Protein AF-A0A969H5R5-F1 (afdb_monomer_lite)

Structure (mmCIF, N/CA/C/O backbone):
data_AF-A0A969H5R5-F1
#
_entry.id   AF-A0A969H5R5-F1
#
loop_
_atom_site.group_PDB
_atom_site.id
_atom_site.type_symbol
_atom_site.label_atom_id
_atom_site.label_alt_id
_atom_site.label_comp_id
_atom_site.label_asym_id
_atom_site.label_entity_id
_atom_site.label_seq_id
_atom_site.pdbx_PDB_ins_code
_atom_site.Cartn_x
_atom_site.Cartn_y
_atom_site.Cartn_z
_atom_site.occupancy
_atom_site.B_iso_or_equiv
_atom_site.auth_seq_id
_atom_site.auth_comp_id
_atom_site.auth_asym_id
_atom_site.auth_atom_id
_atom_site.pdbx_PDB_model_num
ATOM 1 N N . MET A 1 1 ? 28.951 -0.220 -53.374 1.00 54.94 1 MET A N 1
ATOM 2 C CA . MET A 1 1 ? 29.548 -0.480 -52.043 1.00 54.94 1 MET A CA 1
ATOM 3 C C . MET A 1 1 ? 31.013 -0.894 -52.173 1.00 54.94 1 MET A C 1
ATOM 5 O O . MET A 1 1 ? 31.842 -0.190 -51.633 1.00 54.94 1 MET A O 1
ATOM 9 N N . LEU A 1 2 ? 31.369 -1.936 -52.939 1.00 58.38 2 LEU A N 1
ATOM 10 C CA . LEU A 1 2 ? 32.775 -2.365 -53.109 1.00 58.38 2 LEU A CA 1
ATOM 11 C C . LEU A 1 2 ? 33.681 -1.345 -53.838 1.00 58.38 2 LEU A C 1
ATOM 13 O O . LEU A 1 2 ? 34.843 -1.206 -53.475 1.00 58.38 2 LEU A O 1
ATOM 17 N N . GLU A 1 3 ? 33.143 -0.575 -54.791 1.00 61.22 3 GLU A N 1
ATOM 18 C CA . GLU A 1 3 ? 33.886 0.494 -55.490 1.00 61.22 3 GLU A CA 1
ATOM 19 C C . GLU A 1 3 ? 34.269 1.672 -54.580 1.00 61.22 3 GLU A C 1
ATOM 21 O O . GLU A 1 3 ? 35.307 2.287 -54.784 1.00 61.22 3 GLU A O 1
ATOM 26 N N . GLN A 1 4 ? 33.479 1.957 -53.536 1.00 70.31 4 GLN A N 1
ATOM 27 C CA . GLN A 1 4 ? 33.794 3.011 -52.556 1.00 70.31 4 GLN A CA 1
ATOM 28 C C . GLN A 1 4 ? 34.971 2.643 -51.647 1.00 70.31 4 GLN A C 1
ATOM 30 O O . GLN A 1 4 ? 35.575 3.527 -51.049 1.00 70.31 4 GLN A O 1
ATOM 35 N N . PHE A 1 5 ? 35.283 1.351 -51.533 1.00 68.69 5 PHE A N 1
ATOM 36 C CA . PHE A 1 5 ? 36.383 0.844 -50.720 1.00 68.69 5 PHE A CA 1
ATOM 37 C C . PHE A 1 5 ? 37.604 0.457 -51.562 1.00 68.69 5 PHE A C 1
ATOM 39 O O . PHE A 1 5 ? 38.516 -0.142 -51.010 1.00 68.69 5 PHE A O 1
ATOM 46 N N . GLU A 1 6 ? 37.627 0.761 -52.868 1.00 80.31 6 GLU A N 1
ATOM 47 C CA . GLU A 1 6 ? 38.714 0.397 -53.798 1.00 80.31 6 GLU A CA 1
ATOM 48 C C . GLU A 1 6 ? 39.106 -1.097 -53.744 1.00 80.31 6 GLU A C 1
ATOM 50 O O . GLU A 1 6 ? 40.274 -1.460 -53.893 1.00 80.31 6 GLU A O 1
ATOM 55 N N . VAL A 1 7 ? 38.127 -1.982 -53.520 1.00 79.88 7 VAL A N 1
ATOM 56 C CA . VAL A 1 7 ? 38.368 -3.423 -53.357 1.00 79.88 7 VAL A CA 1
ATOM 57 C C . VAL A 1 7 ? 38.853 -4.040 -54.666 1.00 79.88 7 VAL A C 1
ATOM 59 O O . VAL A 1 7 ? 38.119 -4.065 -55.653 1.00 79.88 7 VAL A O 1
ATOM 62 N N . ARG A 1 8 ? 40.072 -4.592 -54.664 1.00 81.50 8 ARG A N 1
ATOM 63 C CA . ARG A 1 8 ? 40.687 -5.254 -55.832 1.00 81.50 8 ARG A CA 1
ATOM 64 C C . ARG A 1 8 ? 40.632 -6.778 -55.771 1.00 81.50 8 ARG A C 1
ATOM 66 O O . ARG A 1 8 ? 40.656 -7.430 -56.810 1.00 81.50 8 ARG A O 1
ATOM 73 N N . ALA A 1 9 ? 40.530 -7.352 -54.576 1.00 86.31 9 ALA A N 1
ATOM 74 C CA . ALA A 1 9 ? 40.253 -8.770 -54.360 1.00 86.31 9 ALA A CA 1
ATOM 75 C C . ALA A 1 9 ? 39.519 -8.964 -53.030 1.00 86.31 9 ALA A C 1
ATOM 77 O O . ALA A 1 9 ? 39.825 -8.271 -52.061 1.00 86.31 9 ALA A O 1
ATOM 78 N N . TYR A 1 10 ? 38.593 -9.924 -52.950 1.00 89.38 10 TYR A N 1
ATOM 79 C CA . TYR A 1 10 ? 37.872 -10.224 -51.710 1.00 89.38 10 TYR A CA 1
ATOM 80 C C . TYR A 1 10 ? 37.534 -11.710 -51.559 1.00 89.38 10 TYR A C 1
ATOM 82 O O . TYR A 1 10 ? 37.375 -12.426 -52.546 1.00 89.38 10 TYR A O 1
ATOM 90 N N . ALA A 1 11 ? 37.405 -12.147 -50.310 1.00 90.50 11 ALA A N 1
ATOM 91 C CA . ALA A 1 11 ? 36.872 -13.442 -49.913 1.00 90.50 11 ALA A CA 1
ATOM 92 C C . ALA A 1 11 ? 35.831 -13.223 -48.814 1.00 90.50 11 ALA A C 1
ATOM 94 O O . ALA A 1 11 ? 36.014 -12.378 -47.937 1.00 90.50 11 ALA A O 1
ATOM 95 N N . ILE A 1 12 ? 34.720 -13.953 -48.878 1.00 91.44 12 ILE A N 1
ATOM 96 C CA . ILE A 1 12 ? 33.604 -13.807 -47.942 1.00 91.44 12 ILE A CA 1
ATOM 97 C C . ILE A 1 12 ? 33.169 -15.190 -47.478 1.00 91.44 12 ILE A C 1
ATOM 99 O O . ILE A 1 12 ? 33.074 -16.115 -48.283 1.00 91.44 12 ILE A O 1
ATOM 103 N N . ALA A 1 13 ? 32.854 -15.309 -46.195 1.00 94.31 13 ALA A N 1
ATOM 104 C CA . ALA A 1 13 ? 32.183 -16.466 -45.632 1.00 94.31 13 ALA A CA 1
ATOM 105 C C . ALA A 1 13 ? 30.930 -16.039 -44.848 1.00 94.31 13 ALA A C 1
ATOM 107 O O . ALA A 1 13 ? 30.874 -14.928 -44.315 1.00 94.31 13 ALA A O 1
ATOM 108 N N . PRO A 1 14 ? 29.898 -16.892 -44.772 1.00 96.31 14 PRO A N 1
ATOM 109 C CA . PRO A 1 14 ? 28.709 -16.599 -43.988 1.00 96.31 14 PRO A CA 1
ATOM 110 C C . PRO A 1 14 ? 28.934 -16.824 -42.487 1.00 96.31 14 PRO A C 1
ATOM 112 O O . PRO A 1 14 ? 29.638 -17.746 -42.080 1.00 96.31 14 PRO A O 1
ATOM 115 N N . ILE A 1 15 ? 28.271 -16.010 -41.667 1.00 97.56 15 ILE A N 1
ATOM 116 C CA . ILE A 1 15 ? 28.120 -16.211 -40.223 1.00 97.56 15 ILE A CA 1
ATOM 117 C C . ILE A 1 15 ? 26.676 -16.646 -39.976 1.00 97.56 15 ILE A C 1
ATOM 119 O O . ILE A 1 15 ? 25.739 -15.868 -40.181 1.00 97.56 15 ILE A O 1
ATOM 123 N N . PHE A 1 16 ? 26.487 -17.884 -39.528 1.00 94.31 16 PHE A N 1
ATOM 124 C CA . PHE A 1 16 ? 25.173 -18.418 -39.171 1.00 94.31 16 PHE A CA 1
ATOM 125 C C . PHE A 1 16 ? 24.998 -18.475 -37.655 1.00 94.31 16 PHE A C 1
ATOM 127 O O . PHE A 1 16 ? 25.837 -19.030 -36.957 1.00 94.31 16 PHE A O 1
ATOM 134 N N . GLN A 1 17 ? 23.873 -17.968 -37.159 1.00 92.88 17 GLN A N 1
ATOM 135 C CA . GLN A 1 17 ? 23.422 -18.162 -35.784 1.00 92.88 17 GLN A CA 1
ATOM 136 C C . GLN A 1 17 ? 22.305 -19.217 -35.802 1.00 92.88 17 GLN A C 1
ATOM 138 O O . GLN A 1 17 ? 21.175 -18.955 -36.230 1.00 92.88 17 GLN A O 1
ATOM 143 N N . GLY A 1 18 ? 22.629 -20.456 -35.432 1.00 89.44 18 GLY A N 1
ATOM 144 C CA . GLY A 1 18 ? 21.746 -21.601 -35.663 1.00 89.44 18 GLY A CA 1
ATOM 145 C C . GLY A 1 18 ? 21.418 -21.778 -37.154 1.00 89.44 18 GLY A C 1
ATOM 146 O O . GLY A 1 18 ? 22.308 -21.975 -37.975 1.00 89.44 18 GLY A O 1
ATOM 147 N N . LYS A 1 19 ? 20.130 -21.704 -37.519 1.00 91.44 19 LYS A N 1
ATOM 148 C CA . LYS A 1 19 ? 19.664 -21.791 -38.922 1.00 91.44 19 LYS A CA 1
ATOM 149 C C . LYS A 1 19 ? 19.559 -20.430 -39.625 1.00 91.44 19 LYS A C 1
ATOM 151 O O . LYS A 1 19 ? 19.226 -20.384 -40.807 1.00 91.44 19 LYS A O 1
ATOM 156 N N . LYS A 1 20 ? 19.789 -19.325 -38.911 1.00 94.06 20 LYS A N 1
ATOM 157 C CA . LYS A 1 20 ? 19.626 -17.961 -39.424 1.00 94.06 20 LYS A CA 1
ATOM 158 C C . LYS A 1 20 ? 20.968 -17.435 -39.928 1.00 94.06 20 LYS A C 1
ATOM 160 O O . LYS A 1 20 ? 21.947 -17.451 -39.188 1.00 94.06 20 LYS A O 1
ATOM 165 N N . LEU A 1 21 ? 21.014 -16.936 -41.165 1.00 95.31 21 LEU A N 1
ATOM 166 C CA . LEU A 1 21 ? 22.158 -16.151 -41.636 1.00 95.31 21 LEU A CA 1
ATOM 167 C C . LEU A 1 21 ? 22.171 -14.831 -40.858 1.00 95.31 21 LEU A C 1
ATOM 169 O O . LEU A 1 21 ? 21.272 -14.008 -41.024 1.00 95.31 21 LEU A O 1
ATOM 173 N N . TRP A 1 22 ? 23.148 -14.668 -39.970 1.00 95.69 22 TRP A N 1
ATOM 174 C CA . TRP A 1 22 ? 23.287 -13.476 -39.136 1.00 95.69 22 TRP A CA 1
ATOM 175 C C . TRP A 1 22 ? 2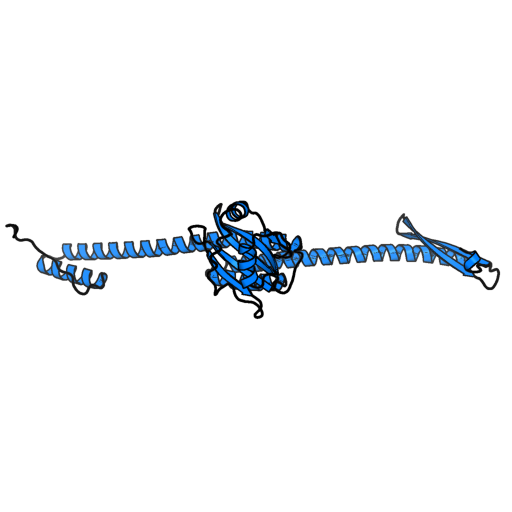4.021 -12.366 -39.889 1.00 95.69 22 TRP A C 1
ATOM 177 O O . TRP A 1 22 ? 23.628 -11.205 -39.828 1.00 95.69 22 TRP A O 1
ATOM 187 N N . GLY A 1 23 ? 25.051 -12.734 -40.651 1.00 95.00 23 GLY A N 1
ATOM 188 C CA . GLY A 1 23 ? 25.848 -11.787 -41.418 1.00 95.00 23 GLY A CA 1
ATOM 189 C C . GLY A 1 23 ? 26.906 -12.472 -42.271 1.00 95.00 23 GLY A C 1
ATOM 190 O O . GLY A 1 23 ? 26.881 -13.686 -42.469 1.00 95.00 23 GLY A O 1
ATOM 191 N N . LEU A 1 24 ? 27.844 -11.679 -42.777 1.00 95.31 24 LEU A N 1
ATOM 192 C CA . LEU A 1 24 ? 28.960 -12.133 -43.600 1.00 95.31 24 LEU A CA 1
ATOM 193 C C . LEU A 1 24 ? 30.269 -11.631 -42.984 1.00 95.31 24 LEU A C 1
ATOM 195 O O . LEU A 1 24 ? 30.344 -10.476 -42.568 1.00 95.31 24 LEU A O 1
ATOM 199 N N . ILE A 1 25 ? 31.299 -12.476 -42.958 1.00 93.19 25 ILE A N 1
ATOM 200 C CA . ILE A 1 25 ? 32.677 -12.061 -42.691 1.00 93.19 25 ILE A CA 1
ATOM 201 C C . ILE A 1 25 ? 33.400 -11.924 -44.026 1.00 93.19 25 ILE A C 1
ATOM 203 O O . ILE A 1 25 ? 33.422 -12.861 -44.821 1.00 93.19 25 ILE A O 1
ATOM 207 N N . GLY A 1 26 ? 33.954 -10.745 -44.294 1.00 90.88 26 GLY A N 1
ATOM 208 C CA . GLY A 1 26 ? 34.659 -10.447 -45.536 1.00 90.88 26 GLY A CA 1
ATOM 209 C C . GLY A 1 26 ? 36.082 -9.983 -45.268 1.00 90.88 26 GLY A C 1
ATOM 210 O O . GLY A 1 26 ? 36.300 -9.138 -44.404 1.00 90.88 26 GLY A O 1
ATOM 211 N N . ALA A 1 27 ? 37.034 -10.505 -46.032 1.00 91.12 27 ALA A N 1
ATOM 212 C CA . ALA A 1 27 ? 38.386 -9.975 -46.126 1.00 91.12 27 ALA A CA 1
ATOM 213 C C . ALA A 1 27 ? 38.593 -9.407 -47.529 1.00 91.12 27 ALA A C 1
ATOM 215 O O . ALA A 1 27 ? 38.196 -10.029 -48.516 1.00 91.12 27 ALA A O 1
ATOM 216 N N . TYR A 1 28 ? 39.208 -8.232 -47.627 1.00 90.00 28 TYR A N 1
ATOM 217 C CA . TYR A 1 28 ? 39.470 -7.579 -48.903 1.00 90.00 28 TYR A CA 1
ATOM 218 C C . TYR A 1 28 ? 40.862 -6.949 -48.943 1.00 90.00 28 TYR A C 1
ATOM 220 O O . TYR A 1 28 ? 41.410 -6.556 -47.916 1.00 90.00 28 TYR A O 1
ATOM 228 N N . GLN A 1 29 ? 41.427 -6.882 -50.147 1.00 86.88 29 GLN A N 1
ATOM 229 C CA . GLN A 1 29 ? 42.713 -6.264 -50.449 1.00 86.88 29 GLN A CA 1
ATOM 230 C C . GLN A 1 29 ? 42.500 -5.142 -51.466 1.00 86.88 29 GLN A C 1
ATOM 232 O O . GLN A 1 29 ? 41.875 -5.355 -52.509 1.00 86.88 29 GLN A O 1
ATOM 237 N N . ASN A 1 30 ? 43.055 -3.966 -51.170 1.00 86.88 30 ASN A N 1
ATOM 238 C CA . ASN A 1 30 ? 42.885 -2.764 -51.994 1.00 86.88 30 ASN A CA 1
ATOM 239 C C . ASN A 1 30 ? 44.157 -2.381 -52.760 1.00 86.88 30 ASN A C 1
ATOM 241 O O . ASN A 1 30 ? 44.083 -1.748 -53.809 1.00 86.88 30 ASN A O 1
ATOM 245 N N . SER A 1 31 ? 45.332 -2.770 -52.256 1.00 83.44 31 SER A N 1
ATOM 246 C CA . SER A 1 31 ? 46.617 -2.382 -52.847 1.00 83.44 31 SER A CA 1
ATOM 247 C C . SER A 1 31 ? 46.924 -3.117 -54.154 1.00 83.44 31 SER A C 1
ATOM 249 O O . SER A 1 31 ? 47.459 -2.519 -55.085 1.00 83.44 31 SER A O 1
ATOM 251 N N . GLU A 1 32 ? 46.549 -4.392 -54.263 1.00 83.94 32 GLU A N 1
ATOM 252 C CA . GLU A 1 32 ? 46.817 -5.232 -55.433 1.00 83.94 32 GLU A CA 1
ATOM 253 C C . GLU A 1 32 ? 45.787 -6.356 -55.590 1.00 83.94 32 GLU A C 1
ATOM 255 O O . GLU A 1 32 ? 45.008 -6.647 -54.678 1.00 83.94 32 GLU A O 1
ATOM 260 N N . VAL A 1 33 ? 45.788 -6.993 -56.765 1.00 81.88 33 VAL A N 1
ATOM 261 C CA . VAL A 1 33 ? 44.972 -8.184 -57.019 1.00 81.88 33 VAL A CA 1
ATOM 262 C C . VAL A 1 33 ? 45.607 -9.364 -56.288 1.00 81.88 33 VAL A C 1
ATOM 264 O O . VAL A 1 33 ? 46.678 -9.835 -56.662 1.00 81.88 33 VAL A O 1
ATOM 267 N N . ARG A 1 34 ? 44.935 -9.845 -55.240 1.00 86.75 34 ARG A N 1
ATOM 268 C CA . ARG A 1 34 ? 45.335 -11.029 -54.473 1.00 86.75 34 ARG A CA 1
ATOM 269 C C . ARG A 1 34 ? 44.532 -12.251 -54.912 1.00 86.75 34 ARG A C 1
ATOM 271 O O . ARG A 1 34 ? 43.306 -12.201 -54.962 1.00 86.75 34 ARG A O 1
ATOM 278 N N . HIS A 1 35 ? 45.211 -13.375 -55.129 1.00 86.31 35 HIS A N 1
ATOM 279 C CA . HIS A 1 35 ? 44.559 -14.682 -55.195 1.00 86.31 35 HIS A CA 1
ATOM 280 C C . HIS A 1 35 ? 44.415 -15.260 -53.784 1.00 86.31 35 HIS A C 1
ATOM 282 O O . HIS A 1 35 ? 45.399 -15.426 -53.062 1.00 86.31 35 HIS A O 1
ATOM 288 N N . TRP A 1 36 ? 43.177 -15.536 -53.381 1.00 88.50 36 TRP A N 1
ATOM 289 C CA . TRP A 1 36 ? 42.872 -16.200 -52.117 1.00 88.50 36 TRP A CA 1
ATOM 290 C C . TRP A 1 36 ? 43.055 -17.703 -52.281 1.00 88.50 36 TRP A C 1
ATOM 292 O O . TRP A 1 36 ? 42.461 -18.306 -53.174 1.00 88.50 36 TRP A O 1
ATOM 302 N N . HIS A 1 37 ? 43.882 -18.304 -51.430 1.00 91.75 37 HIS A N 1
ATOM 303 C CA . HIS A 1 37 ? 44.094 -19.748 -51.454 1.00 91.75 37 HIS A CA 1
ATOM 304 C C . HIS A 1 37 ? 42.975 -20.455 -50.683 1.00 91.75 37 HIS A C 1
ATOM 306 O O . HIS A 1 37 ? 42.322 -19.854 -49.828 1.00 91.75 37 HIS A O 1
ATOM 312 N N . GLU A 1 38 ? 42.777 -21.753 -50.924 1.00 90.31 38 GLU A N 1
ATOM 313 C CA . GLU A 1 38 ? 41.758 -22.536 -50.205 1.00 90.31 38 GLU A CA 1
ATOM 314 C C . GLU A 1 38 ? 41.925 -22.466 -48.682 1.00 90.31 38 GLU A C 1
ATOM 316 O O . GLU A 1 38 ? 40.936 -22.405 -47.959 1.00 90.31 38 GLU A O 1
ATOM 321 N N . LEU A 1 39 ? 43.165 -22.405 -48.181 1.00 90.62 39 LEU A N 1
ATOM 322 C CA . LEU A 1 39 ? 43.446 -22.228 -46.753 1.00 90.62 39 LEU A CA 1
ATOM 323 C C . LEU A 1 39 ? 42.905 -20.895 -46.208 1.00 90.62 39 LEU A C 1
ATOM 325 O O . LEU A 1 39 ? 42.358 -20.879 -45.108 1.00 90.62 39 LEU A O 1
ATOM 329 N N . ASP A 1 40 ? 43.001 -19.806 -46.980 1.00 91.31 40 ASP A N 1
ATOM 330 C CA . ASP A 1 40 ? 42.479 -18.491 -46.585 1.00 91.31 40 ASP A CA 1
ATOM 331 C C . ASP A 1 40 ? 40.941 -18.521 -46.498 1.00 91.31 40 ASP A C 1
ATOM 333 O O . ASP A 1 40 ? 40.344 -18.029 -45.538 1.00 91.31 40 ASP A O 1
ATOM 337 N N . VAL A 1 41 ? 40.288 -19.140 -47.488 1.00 90.19 41 VAL A N 1
ATOM 338 C CA . VAL A 1 41 ? 38.821 -19.268 -47.542 1.00 90.19 41 VAL A CA 1
ATOM 339 C C . VAL A 1 41 ? 38.310 -20.199 -46.440 1.00 90.19 41 VAL A C 1
ATOM 341 O O . VAL A 1 41 ? 37.319 -19.887 -45.777 1.00 90.19 41 VAL A O 1
ATOM 344 N N . ASN A 1 42 ? 39.009 -21.308 -46.186 1.00 92.94 42 ASN A N 1
ATOM 345 C CA . ASN A 1 42 ? 38.687 -22.236 -45.104 1.00 92.94 42 ASN A CA 1
ATOM 346 C C . ASN A 1 42 ? 38.843 -21.581 -43.730 1.00 92.94 42 ASN A C 1
ATOM 348 O O . ASN A 1 42 ? 37.992 -21.791 -42.868 1.00 92.94 42 ASN A O 1
ATOM 352 N N . LEU A 1 43 ? 39.869 -20.747 -43.531 1.00 93.69 43 LEU A N 1
ATOM 353 C CA . LEU A 1 43 ? 40.032 -19.976 -42.300 1.00 93.69 43 LEU A CA 1
ATOM 354 C C . LEU A 1 43 ? 38.855 -19.015 -42.085 1.00 93.69 43 LEU A C 1
ATOM 356 O O . LEU A 1 43 ? 38.289 -18.990 -40.994 1.00 93.69 43 LEU A O 1
ATOM 360 N N . LEU A 1 44 ? 38.443 -18.269 -43.118 1.00 94.56 44 LEU A N 1
ATOM 361 C CA . LEU A 1 44 ? 37.272 -17.383 -43.040 1.00 94.56 44 LEU A CA 1
ATOM 362 C C . LEU A 1 44 ? 35.980 -18.158 -42.764 1.00 94.56 44 LEU A C 1
ATOM 364 O O . LEU A 1 44 ? 35.160 -17.714 -41.962 1.00 94.56 44 LEU A O 1
ATOM 368 N N . SER A 1 45 ? 35.805 -19.327 -43.384 1.00 93.69 45 SER A N 1
ATOM 369 C CA . SER A 1 45 ? 34.653 -20.198 -43.140 1.00 93.69 45 SER A CA 1
ATOM 370 C C . SER A 1 45 ? 34.622 -20.714 -41.700 1.00 93.69 45 SER A C 1
ATOM 372 O O . SER A 1 45 ? 33.594 -20.599 -41.031 1.00 93.69 45 SER A O 1
ATOM 374 N N . GLN A 1 46 ? 35.753 -21.198 -41.178 1.00 95.88 46 GLN A N 1
ATOM 375 C CA . GLN A 1 46 ? 35.866 -21.641 -39.787 1.00 95.88 46 GLN A CA 1
ATOM 376 C C . GLN A 1 46 ? 35.638 -20.489 -38.805 1.00 95.88 46 GLN A C 1
ATOM 378 O O . GLN A 1 46 ? 34.902 -20.659 -37.834 1.00 95.88 46 GLN A O 1
ATOM 383 N N . ALA A 1 47 ? 36.198 -19.308 -39.076 1.00 95.62 47 ALA A N 1
ATOM 384 C CA . ALA A 1 47 ? 35.947 -18.110 -38.282 1.00 95.62 47 ALA A CA 1
ATOM 385 C C . ALA A 1 47 ? 34.456 -17.738 -38.288 1.00 95.62 47 ALA A C 1
ATOM 387 O O . ALA A 1 47 ? 33.896 -17.451 -37.233 1.00 95.62 47 ALA A O 1
ATOM 388 N N . GLY A 1 48 ? 33.790 -17.819 -39.445 1.00 95.56 48 GLY A N 1
ATOM 389 C CA . GLY A 1 48 ? 32.350 -17.592 -39.570 1.00 95.56 48 GLY A CA 1
ATOM 390 C C . GLY A 1 48 ? 31.512 -18.562 -38.731 1.00 95.56 48 GLY A C 1
ATOM 391 O O . GLY A 1 48 ? 30.578 -18.135 -38.050 1.00 95.56 48 GLY A O 1
ATOM 392 N N . VAL A 1 49 ? 31.882 -19.849 -38.705 1.00 95.19 49 VAL A N 1
ATOM 393 C CA . VAL A 1 49 ? 31.240 -20.867 -37.853 1.00 95.19 49 VAL A CA 1
ATOM 394 C C . VAL A 1 49 ? 31.460 -20.572 -36.366 1.00 95.19 49 VAL A C 1
ATOM 396 O O . VAL A 1 49 ? 30.498 -20.573 -35.601 1.00 95.19 49 VAL A O 1
ATOM 399 N N . GLN A 1 50 ? 32.698 -20.292 -35.945 1.00 95.06 50 GLN A N 1
ATOM 400 C CA . GLN A 1 50 ? 33.012 -20.018 -34.536 1.00 95.06 50 GLN A CA 1
ATOM 401 C C . GLN A 1 50 ? 32.330 -18.738 -34.030 1.00 95.06 50 GLN A C 1
ATOM 403 O O . GLN A 1 50 ? 31.777 -18.734 -32.932 1.00 95.06 50 GLN A O 1
ATOM 408 N N . LEU A 1 51 ? 32.294 -17.677 -34.844 1.00 95.44 51 LEU A N 1
ATOM 409 C CA . LEU A 1 51 ? 31.551 -16.452 -34.533 1.00 95.44 51 LEU A CA 1
ATOM 410 C C . LEU A 1 51 ? 30.050 -16.719 -34.412 1.00 95.44 51 LEU A C 1
ATOM 412 O O . LEU A 1 51 ? 29.412 -16.218 -33.491 1.00 95.44 51 LEU A O 1
ATOM 416 N N . GLY A 1 52 ? 29.494 -17.540 -35.302 1.00 95.25 52 GLY A N 1
ATOM 417 C CA . GLY A 1 52 ? 28.096 -17.954 -35.248 1.00 95.25 52 GLY A CA 1
ATOM 418 C C . GLY A 1 52 ? 27.719 -18.651 -33.937 1.00 95.25 52 GLY A C 1
ATOM 419 O O . GLY A 1 52 ? 26.711 -18.313 -33.312 1.00 95.25 52 GLY A O 1
ATOM 420 N N . LEU A 1 53 ? 28.569 -19.579 -33.485 1.00 95.12 53 LEU A N 1
ATOM 421 C CA . LEU A 1 53 ? 28.411 -20.271 -32.203 1.00 95.12 53 LEU A CA 1
ATOM 422 C C . LEU A 1 53 ? 28.536 -19.310 -31.012 1.00 95.12 53 LEU A C 1
ATOM 424 O O . LEU A 1 53 ? 27.706 -19.355 -30.103 1.00 95.12 53 LEU A O 1
ATOM 428 N N . ALA A 1 54 ? 29.529 -18.416 -31.030 1.00 95.62 54 ALA A N 1
ATOM 429 C CA . ALA A 1 54 ? 29.735 -17.428 -29.972 1.00 95.62 54 ALA A CA 1
ATOM 430 C C . ALA A 1 54 ? 28.549 -16.456 -29.848 1.00 95.62 54 ALA A C 1
ATOM 432 O O . ALA A 1 54 ? 28.073 -16.210 -28.743 1.00 95.62 54 ALA A O 1
ATOM 433 N N . LEU A 1 55 ? 28.013 -15.966 -30.972 1.00 94.62 55 LEU A N 1
ATOM 434 C CA . LEU A 1 55 ? 26.828 -15.100 -30.999 1.00 94.62 55 LEU A CA 1
ATOM 435 C C . LEU A 1 55 ? 25.602 -15.794 -30.398 1.00 94.62 55 LEU A C 1
ATOM 437 O O . LEU A 1 55 ? 24.876 -15.195 -29.608 1.00 94.62 55 LEU A O 1
ATOM 441 N N . GLN A 1 56 ? 25.380 -17.066 -30.739 1.00 93.31 56 GLN A N 1
ATOM 442 C CA . GLN A 1 56 ? 24.298 -17.856 -30.151 1.00 93.31 56 GLN A CA 1
ATOM 443 C C . GLN A 1 56 ? 24.476 -18.023 -28.635 1.00 93.31 56 GLN A C 1
ATOM 445 O O . GLN A 1 56 ? 23.507 -17.914 -27.884 1.00 93.31 56 GLN A O 1
ATOM 450 N N . GLN A 1 57 ? 25.704 -18.269 -28.175 1.00 94.06 57 GLN A N 1
ATOM 451 C CA . GLN A 1 57 ? 26.004 -18.391 -26.751 1.00 94.06 57 GLN A CA 1
ATOM 452 C C . GLN A 1 57 ? 25.783 -17.073 -26.000 1.00 94.06 57 GLN A C 1
ATOM 454 O O . GLN A 1 57 ? 25.211 -17.088 -24.911 1.00 94.06 57 GLN A O 1
ATOM 459 N N . TRP A 1 58 ? 26.222 -15.943 -26.553 1.00 93.31 58 TRP A N 1
ATOM 460 C CA . TRP A 1 58 ? 26.051 -14.636 -25.919 1.00 93.31 58 TRP A CA 1
ATOM 461 C C . TRP A 1 58 ? 24.585 -14.229 -25.809 1.00 93.31 58 TRP A C 1
ATOM 463 O O . TRP A 1 58 ? 24.178 -13.822 -24.726 1.00 93.31 58 TRP A O 1
ATOM 473 N N . GLU A 1 59 ? 23.783 -14.412 -26.862 1.00 92.00 59 GLU A N 1
ATOM 474 C CA . GLU A 1 59 ? 22.340 -14.131 -26.806 1.00 92.00 59 GLU A CA 1
ATOM 475 C C . GLU A 1 59 ? 21.648 -14.994 -25.740 1.00 92.00 59 GLU A C 1
ATOM 477 O O . GLU A 1 59 ? 20.855 -14.496 -24.942 1.00 92.00 59 GLU A O 1
ATOM 482 N N . TYR A 1 60 ? 22.006 -16.280 -25.660 1.00 92.75 60 TYR A N 1
ATOM 483 C CA . TYR A 1 60 ? 21.473 -17.168 -24.629 1.00 92.75 60 TYR A CA 1
ATOM 484 C C . TYR A 1 60 ? 21.859 -16.718 -23.211 1.00 92.75 60 TYR A C 1
ATOM 486 O O . TYR A 1 60 ? 21.020 -16.719 -22.310 1.00 92.75 60 TYR A O 1
ATOM 494 N N . LEU A 1 61 ? 23.115 -16.311 -23.000 1.00 93.56 61 LEU A N 1
ATOM 495 C CA . LEU A 1 61 ? 23.584 -15.811 -21.706 1.00 93.56 61 LEU A CA 1
ATOM 496 C C . LEU A 1 61 ? 22.914 -14.491 -21.317 1.00 93.56 61 LEU A C 1
ATOM 498 O O . LEU A 1 61 ? 22.536 -14.330 -20.158 1.00 93.56 61 LEU A O 1
ATOM 502 N N . GLU A 1 62 ? 22.739 -13.569 -22.262 1.00 91.88 62 GLU A N 1
ATOM 503 C CA . GLU A 1 62 ? 22.033 -12.308 -22.034 1.00 91.88 62 GLU A CA 1
ATOM 504 C C . GLU A 1 62 ? 20.576 -12.565 -21.635 1.00 91.88 62 GLU A C 1
ATOM 506 O O . GLU A 1 62 ? 20.099 -12.034 -20.630 1.00 91.88 62 GLU A O 1
ATOM 511 N N . GLN A 1 63 ? 19.885 -13.454 -22.354 1.00 92.88 63 GLN A N 1
ATOM 512 C CA . GLN A 1 63 ? 18.518 -13.839 -22.021 1.00 92.88 63 GLN A CA 1
ATOM 513 C C . GLN A 1 63 ? 18.433 -14.479 -20.628 1.00 92.88 63 GLN A C 1
ATOM 515 O O . GLN A 1 63 ? 17.539 -14.147 -19.844 1.00 92.88 63 GLN A O 1
ATOM 520 N N . LEU A 1 64 ? 19.380 -15.361 -20.291 1.00 93.06 64 LEU A N 1
ATOM 521 C CA . LEU A 1 64 ? 19.452 -15.994 -18.976 1.00 93.06 64 LEU A CA 1
ATOM 522 C C . LEU A 1 64 ? 19.644 -14.954 -17.865 1.00 93.06 64 LEU A C 1
ATOM 524 O O . LEU A 1 64 ? 18.950 -15.021 -16.850 1.00 93.06 64 LEU A O 1
ATOM 528 N N . GLN A 1 65 ? 20.547 -13.985 -18.059 1.00 91.19 65 GLN A N 1
ATOM 529 C CA . GLN A 1 65 ? 20.799 -12.885 -17.120 1.00 91.19 65 GLN A CA 1
ATOM 530 C C . GLN A 1 65 ? 19.564 -12.000 -16.928 1.00 91.19 65 GLN A C 1
ATOM 532 O O . GLN A 1 65 ? 19.222 -11.655 -15.796 1.00 91.19 65 GLN A O 1
ATOM 537 N N . GLN A 1 66 ? 18.856 -11.666 -18.009 1.00 89.06 66 GLN A N 1
ATOM 538 C CA . GLN A 1 66 ? 17.615 -10.896 -17.926 1.00 89.06 66 GLN A CA 1
ATOM 539 C C . GLN A 1 66 ? 16.540 -11.651 -17.133 1.00 89.06 66 GLN A C 1
ATOM 541 O O . GLN A 1 66 ? 15.925 -11.079 -16.230 1.00 89.06 66 GLN A O 1
ATOM 546 N N . GLN A 1 67 ? 16.351 -12.946 -17.408 1.00 91.00 67 GLN A N 1
ATOM 547 C CA . GLN A 1 67 ? 15.389 -13.784 -16.688 1.00 91.00 67 GLN A CA 1
ATOM 548 C C . GLN A 1 67 ? 15.739 -13.934 -15.206 1.00 91.00 67 GLN A C 1
ATOM 550 O O . GLN A 1 67 ? 14.868 -13.773 -14.351 1.00 91.00 67 GLN A O 1
ATOM 555 N N . THR A 1 68 ? 17.006 -14.202 -14.875 1.00 89.81 68 THR A N 1
ATOM 556 C CA . THR A 1 68 ? 17.438 -14.291 -13.470 1.00 89.81 68 THR A CA 1
ATOM 557 C C . THR A 1 68 ? 17.284 -12.959 -12.749 1.00 89.81 68 THR A C 1
ATOM 559 O O . THR A 1 68 ? 16.807 -12.943 -11.616 1.00 89.81 68 THR A O 1
ATOM 562 N N . GLY A 1 69 ? 17.601 -11.839 -13.402 1.00 85.31 69 GLY A N 1
ATOM 563 C CA . GLY A 1 69 ? 17.386 -10.505 -12.842 1.00 85.31 69 GLY A CA 1
ATOM 564 C C . GLY A 1 69 ? 15.910 -10.220 -12.541 1.00 85.31 69 GLY A C 1
ATOM 565 O O . GLY A 1 69 ? 15.586 -9.722 -11.464 1.00 85.31 69 GLY A O 1
ATOM 566 N N . GLN A 1 70 ? 15.001 -10.577 -13.454 1.00 84.69 70 GLN A N 1
ATOM 567 C CA . GLN A 1 70 ? 13.555 -10.433 -13.245 1.00 84.69 70 GLN A CA 1
ATOM 568 C C . GLN A 1 70 ? 13.038 -11.337 -12.119 1.00 84.69 70 GLN A C 1
ATOM 570 O O . GLN A 1 70 ? 12.339 -10.858 -11.226 1.00 84.69 70 GLN A O 1
ATOM 575 N N . LEU A 1 71 ? 13.418 -12.618 -12.117 1.00 88.31 71 LEU A N 1
ATOM 576 C CA . LEU A 1 71 ? 13.043 -13.567 -11.065 1.00 88.31 71 LEU A CA 1
ATOM 577 C C . LEU A 1 71 ? 13.544 -13.120 -9.690 1.00 88.31 71 LEU A C 1
ATOM 579 O O . LEU A 1 71 ? 12.800 -13.204 -8.717 1.00 88.31 71 LEU A O 1
ATOM 583 N N . SER A 1 72 ? 14.769 -12.597 -9.612 1.00 85.50 72 SER A N 1
ATOM 584 C CA . SER A 1 72 ? 15.336 -12.060 -8.374 1.00 85.50 72 SER A CA 1
ATOM 585 C C . SER A 1 72 ? 14.506 -10.896 -7.829 1.00 85.50 72 SER A C 1
ATOM 587 O O . SER A 1 72 ? 14.208 -10.874 -6.638 1.00 85.50 72 SER A O 1
ATOM 589 N N . LYS A 1 73 ? 14.079 -9.959 -8.689 1.00 81.25 73 LYS A N 1
ATOM 590 C CA . LYS A 1 73 ? 13.223 -8.829 -8.283 1.00 81.25 73 LYS A CA 1
ATOM 591 C C . LYS A 1 73 ? 11.860 -9.286 -7.764 1.00 81.25 73 LYS A C 1
ATOM 593 O O . LYS A 1 73 ? 11.404 -8.797 -6.734 1.00 81.25 73 LYS A O 1
ATOM 598 N N . VAL A 1 74 ? 11.221 -10.229 -8.456 1.00 82.75 74 VAL A N 1
ATOM 599 C CA . VAL A 1 74 ? 9.929 -10.791 -8.025 1.00 82.75 74 VAL A CA 1
ATOM 600 C C . VAL A 1 74 ? 10.083 -11.532 -6.695 1.00 82.75 74 VAL A C 1
ATOM 602 O O . VAL A 1 74 ? 9.277 -11.347 -5.789 1.00 82.75 74 VAL A O 1
ATOM 605 N N . ALA A 1 75 ? 11.143 -12.326 -6.536 1.00 83.56 75 ALA A N 1
ATOM 606 C CA . ALA A 1 75 ? 11.417 -13.032 -5.288 1.00 83.56 75 ALA A CA 1
ATOM 607 C C . ALA A 1 75 ? 11.668 -12.067 -4.117 1.00 83.56 75 ALA A C 1
ATOM 609 O O . ALA A 1 75 ? 11.182 -12.306 -3.013 1.00 83.56 75 ALA A O 1
ATOM 610 N N . GLU A 1 76 ? 12.389 -10.968 -4.349 1.00 81.94 76 GLU A N 1
ATOM 611 C CA . GLU A 1 76 ? 12.614 -9.924 -3.347 1.00 81.94 76 GLU A CA 1
ATOM 612 C C . GLU A 1 76 ? 11.301 -9.244 -2.934 1.00 81.94 76 GLU A C 1
ATOM 614 O O . GLU A 1 76 ? 11.033 -9.121 -1.738 1.00 81.94 76 GLU A O 1
ATOM 619 N N . GLN A 1 77 ? 10.445 -8.898 -3.904 1.00 79.56 77 GLN A N 1
ATOM 620 C CA . GLN A 1 77 ? 9.099 -8.373 -3.654 1.00 79.56 77 GLN A CA 1
ATOM 621 C C . GLN A 1 77 ? 8.260 -9.322 -2.793 1.00 79.56 77 GLN A C 1
ATOM 623 O O . GLN A 1 77 ? 7.725 -8.910 -1.763 1.00 79.56 77 GLN A O 1
ATOM 628 N N . GLU A 1 78 ? 8.170 -10.597 -3.174 1.00 82.06 78 GLU A N 1
ATOM 629 C CA . GLU A 1 78 ? 7.397 -11.601 -2.434 1.00 82.06 78 GLU A CA 1
ATOM 630 C C . GLU A 1 78 ? 7.947 -11.828 -1.020 1.00 82.06 78 GLU A C 1
ATOM 632 O O . GLU A 1 78 ? 7.183 -11.990 -0.060 1.00 82.06 78 GLU A O 1
ATOM 637 N N . ARG A 1 79 ? 9.276 -11.793 -0.856 1.00 84.50 79 ARG A N 1
ATOM 638 C CA . ARG A 1 79 ? 9.921 -11.910 0.454 1.00 84.50 79 ARG A CA 1
ATOM 639 C C . ARG A 1 79 ? 9.543 -10.742 1.360 1.00 84.50 79 ARG A C 1
ATOM 641 O O . ARG A 1 79 ? 9.153 -10.973 2.502 1.00 84.50 79 ARG A O 1
ATOM 648 N N . LEU A 1 80 ? 9.608 -9.514 0.849 1.00 79.25 80 LEU A N 1
ATOM 649 C CA . LEU A 1 80 ? 9.261 -8.301 1.592 1.00 79.25 80 LEU A CA 1
ATOM 650 C C . LEU A 1 80 ? 7.782 -8.267 1.969 1.00 79.25 80 LEU A C 1
ATOM 652 O O . LEU A 1 80 ? 7.457 -7.995 3.123 1.00 79.25 80 LEU A O 1
ATOM 656 N N . ILE A 1 81 ? 6.893 -8.623 1.036 1.00 78.31 81 ILE A N 1
ATOM 657 C CA . ILE A 1 81 ? 5.466 -8.800 1.332 1.00 78.31 81 ILE A CA 1
ATOM 658 C C . ILE A 1 81 ? 5.313 -9.803 2.477 1.00 78.31 81 ILE A C 1
ATOM 660 O O . ILE A 1 81 ? 4.671 -9.499 3.476 1.00 78.31 81 ILE A O 1
ATOM 664 N N . THR A 1 82 ? 5.944 -10.972 2.382 1.00 78.69 82 THR A N 1
ATOM 665 C CA . THR A 1 82 ? 5.847 -12.018 3.409 1.00 78.69 82 THR A CA 1
ATOM 666 C C . THR A 1 82 ? 6.377 -11.557 4.772 1.00 78.69 82 THR A C 1
ATOM 668 O O . THR A 1 82 ? 5.775 -11.861 5.804 1.00 78.69 82 THR A O 1
ATOM 671 N N . GLU A 1 83 ? 7.482 -10.813 4.807 1.00 81.44 83 GLU A N 1
ATOM 672 C CA . GLU A 1 83 ? 8.054 -10.252 6.036 1.00 81.44 83 GLU A CA 1
ATOM 673 C C . GLU A 1 83 ? 7.115 -9.226 6.684 1.00 81.44 83 GLU A C 1
ATOM 675 O O . GLU A 1 83 ? 6.800 -9.359 7.873 1.00 81.44 83 GLU A O 1
ATOM 680 N N . ILE A 1 84 ? 6.609 -8.270 5.897 1.00 76.06 84 ILE A N 1
ATOM 681 C CA . ILE A 1 84 ? 5.634 -7.263 6.340 1.00 76.06 84 ILE A CA 1
ATOM 682 C C . ILE A 1 84 ? 4.384 -7.963 6.891 1.00 76.06 84 ILE A C 1
ATOM 684 O O . ILE A 1 84 ? 3.956 -7.699 8.015 1.00 76.06 84 ILE A O 1
ATOM 688 N N . VAL A 1 85 ? 3.843 -8.935 6.152 1.00 72.06 85 VAL A N 1
ATOM 689 C CA . VAL A 1 85 ? 2.662 -9.720 6.545 1.00 72.06 85 VAL A CA 1
ATOM 690 C C . VAL A 1 85 ? 2.874 -10.450 7.864 1.00 72.06 85 VAL A C 1
ATOM 692 O O . VAL A 1 85 ? 2.030 -10.378 8.759 1.00 72.06 85 VAL A O 1
ATOM 695 N N . ASN A 1 86 ? 3.994 -11.157 8.008 1.00 73.38 86 ASN A N 1
ATOM 696 C CA . ASN A 1 86 ? 4.296 -11.900 9.227 1.00 73.38 86 ASN A CA 1
ATOM 697 C C . ASN A 1 86 ? 4.436 -10.974 10.436 1.00 73.38 86 ASN A C 1
ATOM 699 O O . ASN A 1 86 ? 4.023 -11.341 11.537 1.00 73.38 86 ASN A O 1
ATOM 703 N N . ARG A 1 87 ? 4.996 -9.777 10.244 1.00 74.94 87 ARG A N 1
ATOM 704 C CA . ARG A 1 87 ? 5.143 -8.786 11.309 1.00 74.94 87 ARG A CA 1
ATOM 705 C C . ARG A 1 87 ? 3.792 -8.219 11.732 1.00 74.94 87 ARG A C 1
ATOM 707 O O . ARG A 1 87 ? 3.519 -8.164 12.928 1.00 74.94 87 ARG A O 1
ATOM 714 N N . ILE A 1 88 ? 2.934 -7.883 10.769 1.00 70.31 88 ILE A N 1
ATOM 715 C CA . ILE A 1 88 ? 1.568 -7.429 11.040 1.00 70.31 88 ILE A CA 1
ATOM 716 C C . ILE A 1 88 ? 0.800 -8.498 11.833 1.00 70.31 88 ILE A C 1
ATOM 718 O O . ILE A 1 88 ? 0.245 -8.191 12.882 1.00 70.31 88 ILE A O 1
ATOM 722 N N . ARG A 1 89 ? 0.827 -9.764 11.391 1.00 67.56 89 ARG A N 1
ATOM 723 C CA . ARG A 1 89 ? 0.105 -10.872 12.051 1.00 67.56 89 ARG A CA 1
ATOM 724 C C . ARG A 1 89 ? 0.585 -11.179 13.468 1.00 67.56 89 ARG A C 1
ATOM 726 O O . ARG A 1 89 ? -0.194 -11.653 14.286 1.00 67.56 89 ARG A O 1
ATOM 733 N N . ARG A 1 90 ? 1.878 -10.996 13.748 1.00 68.31 90 ARG A N 1
ATOM 734 C CA . ARG A 1 90 ? 2.468 -11.295 15.065 1.00 68.31 90 ARG A CA 1
ATOM 735 C C . ARG A 1 90 ? 2.303 -10.160 16.067 1.00 68.31 90 ARG A C 1
ATOM 737 O O . ARG A 1 90 ? 2.533 -10.377 17.255 1.00 68.31 90 ARG A O 1
ATOM 744 N N . SER A 1 91 ? 1.966 -8.960 15.607 1.00 66.56 91 SER A N 1
ATOM 745 C CA . SER A 1 91 ? 1.809 -7.829 16.505 1.00 66.56 91 SER A CA 1
ATOM 746 C C . SER A 1 91 ? 0.463 -7.894 17.213 1.00 66.56 91 SER A C 1
ATOM 748 O O . SER A 1 91 ? -0.586 -7.875 16.579 1.00 66.56 91 SER A O 1
ATOM 750 N N . LEU A 1 92 ? 0.501 -7.917 18.544 1.00 60.03 92 LEU A N 1
ATOM 751 C CA . LEU A 1 92 ? -0.680 -7.686 19.381 1.00 60.03 92 LEU A CA 1
ATOM 752 C C . LEU A 1 92 ? -1.027 -6.188 19.469 1.00 60.03 92 LEU A C 1
ATOM 754 O O . LEU A 1 92 ? -2.130 -5.834 19.870 1.00 60.03 92 LEU A O 1
ATOM 758 N N . ASP A 1 93 ? -0.099 -5.311 19.065 1.00 69.19 93 ASP A N 1
ATOM 759 C CA . ASP A 1 93 ? -0.297 -3.866 18.959 1.00 69.19 93 ASP A CA 1
ATOM 760 C C . ASP A 1 93 ? -0.469 -3.482 17.484 1.00 69.19 93 ASP A C 1
ATOM 762 O O . ASP A 1 93 ? 0.491 -3.394 16.706 1.00 69.19 93 ASP A O 1
ATOM 766 N N . THR A 1 94 ? -1.724 -3.278 17.094 1.00 69.88 94 THR A N 1
ATOM 767 C CA . THR A 1 94 ? -2.102 -2.936 15.718 1.00 69.88 94 THR A CA 1
ATOM 768 C C . THR A 1 94 ? -1.511 -1.585 15.293 1.00 69.88 94 THR A C 1
ATOM 770 O O . THR A 1 94 ? -1.103 -1.415 14.144 1.00 69.88 94 THR A O 1
ATOM 773 N N . GLN A 1 95 ? -1.389 -0.631 16.219 1.00 73.38 95 GLN A N 1
ATOM 774 C CA . GLN A 1 95 ? -0.912 0.715 15.913 1.00 73.38 95 GLN A CA 1
ATOM 775 C C . GLN A 1 95 ? 0.596 0.724 15.647 1.00 73.38 95 GLN A C 1
ATOM 777 O O . GLN A 1 95 ? 1.060 1.305 14.660 1.00 73.38 95 GLN A O 1
ATOM 782 N N . GLN A 1 96 ? 1.366 0.024 16.481 1.00 77.25 96 GLN A N 1
ATOM 783 C CA . GLN A 1 96 ? 2.805 -0.115 16.273 1.00 77.25 96 GLN A CA 1
ATOM 784 C C . GLN A 1 96 ? 3.119 -0.907 14.994 1.00 77.25 96 GLN A C 1
ATOM 786 O O . GLN A 1 96 ? 4.031 -0.534 14.251 1.00 77.25 96 GLN A O 1
ATOM 791 N N . ALA A 1 97 ? 2.335 -1.948 14.688 1.00 77.81 97 ALA A N 1
ATOM 792 C CA . ALA A 1 97 ? 2.475 -2.723 13.455 1.00 77.81 97 ALA A CA 1
ATOM 793 C C . ALA A 1 97 ? 2.297 -1.856 12.206 1.00 77.81 97 ALA A C 1
ATOM 795 O O . ALA A 1 97 ? 3.127 -1.899 11.296 1.00 77.81 97 ALA A O 1
ATOM 796 N N . PHE A 1 98 ? 1.246 -1.035 12.182 1.00 83.69 98 PHE A N 1
ATOM 797 C CA . PHE A 1 98 ? 0.961 -0.125 11.078 1.00 83.69 98 PHE A CA 1
ATOM 798 C C . PHE A 1 98 ? 2.057 0.920 10.891 1.00 83.69 98 PHE A C 1
ATOM 800 O O . PHE A 1 98 ? 2.473 1.169 9.761 1.00 83.69 98 PHE A O 1
ATOM 807 N N . LYS A 1 99 ? 2.593 1.478 11.982 1.00 84.75 99 LYS A N 1
ATOM 808 C CA . LYS A 1 99 ? 3.696 2.444 11.914 1.00 84.75 99 LYS A CA 1
ATOM 809 C C . LYS A 1 99 ? 4.972 1.834 11.332 1.00 84.75 99 LYS A C 1
ATOM 811 O O . LYS A 1 99 ? 5.605 2.439 10.470 1.00 84.75 99 LYS A O 1
ATOM 816 N N . THR A 1 100 ? 5.362 0.642 11.784 1.00 83.38 100 THR A N 1
ATOM 817 C CA . THR A 1 100 ? 6.538 -0.049 11.232 1.00 83.38 100 THR A CA 1
ATOM 818 C C . THR A 1 100 ? 6.328 -0.418 9.766 1.00 83.38 100 THR A C 1
ATOM 820 O O . THR A 1 100 ? 7.208 -0.172 8.947 1.00 83.38 100 THR A O 1
ATOM 823 N N . THR A 1 101 ? 5.141 -0.923 9.433 1.00 84.06 101 THR A N 1
ATOM 824 C CA . THR A 1 101 ? 4.757 -1.280 8.062 1.00 84.06 101 THR A CA 1
ATOM 825 C C . THR A 1 101 ? 4.830 -0.074 7.125 1.00 84.06 101 THR A C 1
ATOM 827 O O . THR A 1 101 ? 5.416 -0.169 6.051 1.00 84.06 101 THR A O 1
ATOM 830 N N . ALA A 1 102 ? 4.306 1.084 7.544 1.00 91.62 102 ALA A N 1
ATOM 831 C CA . ALA A 1 102 ? 4.360 2.311 6.751 1.00 91.62 102 ALA A CA 1
ATOM 832 C C . ALA A 1 102 ? 5.803 2.692 6.384 1.00 91.62 102 ALA A C 1
ATOM 834 O O . ALA A 1 102 ? 6.086 2.996 5.227 1.00 91.62 102 ALA A O 1
ATOM 835 N N . ARG A 1 103 ? 6.735 2.591 7.340 1.00 91.94 103 ARG A N 1
ATOM 836 C CA . ARG A 1 103 ? 8.160 2.860 7.105 1.00 91.94 103 ARG A CA 1
ATOM 837 C C . ARG A 1 103 ? 8.799 1.886 6.122 1.00 91.94 103 ARG A C 1
ATOM 839 O O . ARG A 1 103 ? 9.516 2.312 5.221 1.00 91.94 103 ARG A O 1
ATOM 846 N N . GLU A 1 104 ? 8.575 0.587 6.309 1.00 89.00 104 GLU A N 1
ATOM 847 C CA . GLU A 1 104 ? 9.151 -0.451 5.445 1.00 89.00 104 GLU A CA 1
ATOM 848 C C . GLU A 1 104 ? 8.674 -0.277 3.997 1.00 89.00 104 GLU A C 1
ATOM 850 O O . GLU A 1 104 ? 9.490 -0.277 3.076 1.00 89.00 104 GLU A O 1
ATOM 855 N N . ILE A 1 105 ? 7.378 -0.015 3.802 1.00 91.62 105 ILE A N 1
ATOM 856 C CA . ILE A 1 105 ? 6.796 0.223 2.476 1.00 91.62 105 ILE A CA 1
ATOM 857 C C . ILE A 1 105 ? 7.322 1.517 1.861 1.00 91.62 105 ILE A C 1
ATOM 859 O O . ILE A 1 105 ? 7.681 1.526 0.684 1.00 91.62 105 ILE A O 1
ATOM 863 N N . ARG A 1 106 ? 7.408 2.601 2.641 1.00 95.12 106 ARG A N 1
ATOM 864 C CA . ARG A 1 106 ? 7.936 3.878 2.153 1.00 95.12 106 ARG A CA 1
ATOM 865 C C . ARG A 1 106 ? 9.359 3.709 1.623 1.00 95.12 106 ARG A C 1
ATOM 867 O O . ARG A 1 106 ? 9.652 4.177 0.526 1.00 95.12 106 ARG A O 1
ATOM 874 N N . ASN A 1 107 ? 10.214 3.022 2.382 1.00 92.12 107 ASN A N 1
ATOM 875 C CA . ASN A 1 107 ? 11.592 2.747 1.984 1.00 92.12 107 ASN A CA 1
ATOM 876 C C . ASN A 1 107 ? 11.652 1.852 0.743 1.00 92.12 107 ASN A C 1
ATOM 878 O O . ASN A 1 107 ? 12.415 2.140 -0.173 1.00 92.12 107 ASN A O 1
ATOM 882 N N . PHE A 1 108 ? 10.833 0.798 0.697 1.00 89.88 108 PHE A N 1
ATOM 883 C CA . PHE A 1 108 ? 10.804 -0.136 -0.426 1.00 89.88 108 PHE A CA 1
ATOM 884 C C . PHE A 1 108 ? 10.383 0.531 -1.741 1.00 89.88 108 PHE A C 1
ATOM 886 O O . PHE A 1 108 ? 11.027 0.346 -2.769 1.00 89.88 108 PHE A O 1
ATOM 893 N N . LEU A 1 109 ? 9.326 1.343 -1.701 1.00 91.69 109 LEU A N 1
ATOM 894 C CA . LEU A 1 109 ? 8.819 2.058 -2.873 1.00 91.69 109 LEU A CA 1
ATOM 895 C C . LEU A 1 109 ? 9.581 3.357 -3.162 1.00 91.69 109 LEU A C 1
ATOM 897 O O . LEU A 1 109 ? 9.246 4.052 -4.122 1.00 91.69 109 LEU A O 1
ATOM 901 N N . ASN A 1 110 ? 10.563 3.724 -2.332 1.00 94.12 110 ASN A N 1
ATOM 902 C CA . ASN A 1 110 ? 11.233 5.023 -2.379 1.00 94.12 110 ASN A CA 1
ATOM 903 C C . ASN A 1 110 ? 10.222 6.185 -2.507 1.00 94.12 110 ASN A C 1
ATOM 905 O O . ASN A 1 110 ? 10.322 7.038 -3.389 1.00 94.12 110 ASN A O 1
ATOM 909 N N . ALA A 1 111 ? 9.171 6.142 -1.688 1.00 97.06 111 ALA A N 1
ATOM 910 C CA . ALA A 1 111 ? 8.120 7.153 -1.653 1.00 97.06 111 ALA A CA 1
ATOM 911 C C . ALA A 1 111 ? 8.414 8.211 -0.577 1.00 97.06 111 ALA A C 1
ATOM 913 O O . ALA A 1 111 ? 9.185 7.991 0.363 1.00 97.06 111 ALA A O 1
ATOM 914 N N . ASP A 1 112 ? 7.764 9.367 -0.670 1.00 98.00 112 ASP A N 1
ATOM 915 C CA . ASP A 1 112 ? 7.952 10.431 0.322 1.00 98.00 112 ASP A CA 1
ATOM 916 C C . ASP A 1 112 ? 7.094 10.229 1.568 1.00 98.00 112 ASP A C 1
ATOM 918 O O . ASP A 1 112 ? 7.497 10.627 2.664 1.00 98.00 112 ASP A O 1
ATOM 922 N N . ARG A 1 113 ? 5.929 9.594 1.408 1.00 97.62 113 ARG A N 1
ATOM 923 C CA . ARG A 1 113 ? 4.984 9.331 2.491 1.00 97.62 113 ARG A CA 1
ATOM 924 C C . ARG A 1 113 ? 4.242 8.026 2.272 1.00 97.62 113 ARG A C 1
ATOM 926 O O . ARG A 1 113 ? 3.787 7.744 1.166 1.00 97.62 113 ARG A O 1
ATOM 933 N N . VAL A 1 114 ? 4.038 7.298 3.361 1.00 97.06 114 VAL A N 1
ATOM 934 C CA . VAL A 1 114 ? 3.053 6.223 3.453 1.00 97.06 114 VAL A CA 1
ATOM 935 C C . VAL A 1 114 ? 2.191 6.475 4.679 1.00 97.06 114 VAL A C 1
ATOM 937 O O . VAL A 1 114 ? 2.717 6.678 5.773 1.00 97.06 114 VAL A O 1
ATOM 940 N N . ALA A 1 115 ? 0.875 6.471 4.501 1.00 94.75 115 ALA A N 1
ATOM 941 C CA . ALA A 1 115 ? -0.085 6.757 5.555 1.00 94.75 115 ALA A CA 1
ATOM 942 C C . ALA A 1 115 ? -1.264 5.780 5.522 1.00 94.75 115 ALA A C 1
ATOM 944 O O . ALA A 1 115 ? -1.696 5.324 4.464 1.00 94.75 115 ALA A O 1
ATOM 945 N N . ILE A 1 116 ? -1.795 5.478 6.703 1.00 93.19 116 ILE A N 1
ATOM 946 C CA . ILE A 1 116 ? -3.041 4.737 6.882 1.00 93.19 116 ILE A CA 1
ATOM 947 C C . ILE A 1 116 ? -4.044 5.683 7.527 1.00 93.19 116 ILE A C 1
ATOM 949 O O . ILE A 1 116 ? -3.850 6.142 8.657 1.00 93.19 116 ILE A O 1
ATOM 953 N N . PHE A 1 117 ? -5.119 5.957 6.803 1.00 90.75 117 PHE A N 1
ATOM 954 C CA . PHE A 1 117 ? -6.241 6.765 7.254 1.00 90.75 117 PHE A CA 1
ATOM 955 C C . PHE A 1 117 ? -7.393 5.851 7.659 1.00 90.75 117 PHE A C 1
ATOM 957 O O . PHE A 1 117 ? -7.767 4.964 6.897 1.00 90.75 117 PHE A O 1
ATOM 964 N N . LYS A 1 118 ? -7.956 6.051 8.849 1.00 89.50 118 LYS A N 1
ATOM 965 C CA . LYS A 1 118 ? -9.121 5.315 9.347 1.00 89.50 118 LYS A CA 1
ATOM 966 C C . LYS A 1 118 ? -10.332 6.240 9.343 1.00 89.50 118 LYS A C 1
ATOM 968 O O . LYS A 1 118 ? -10.239 7.337 9.893 1.00 89.50 118 LYS A O 1
ATOM 973 N N . PHE A 1 119 ? -11.447 5.783 8.778 1.00 87.56 119 PHE A N 1
ATOM 974 C CA . PHE A 1 119 ? -12.716 6.501 8.875 1.00 87.56 119 PHE A CA 1
ATOM 975 C C . PHE A 1 119 ? -13.306 6.380 10.280 1.00 87.56 119 PHE A C 1
ATOM 977 O O . PHE A 1 119 ? -13.194 5.341 10.940 1.00 87.56 119 PHE A O 1
ATOM 984 N N . ASP A 1 120 ? -13.954 7.448 10.730 1.00 85.06 120 ASP A N 1
ATOM 985 C CA . ASP A 1 120 ? -14.826 7.395 11.893 1.00 85.06 120 ASP A CA 1
ATOM 986 C C . ASP A 1 120 ? -16.089 6.563 11.558 1.00 85.06 120 ASP A C 1
ATOM 988 O O . ASP A 1 120 ? -16.417 6.373 10.383 1.00 85.06 120 ASP A O 1
ATOM 992 N N . PRO A 1 121 ? -16.818 6.026 12.559 1.00 80.19 121 PRO A N 1
ATOM 993 C CA . PRO A 1 121 ? -17.956 5.128 12.321 1.00 80.19 121 PRO A CA 1
ATOM 994 C C . PRO A 1 121 ? -19.089 5.714 11.467 1.00 80.19 121 PRO A C 1
ATOM 996 O O . PRO A 1 121 ? -19.886 4.965 10.908 1.00 80.19 121 PRO A O 1
ATOM 999 N N . ASP A 1 122 ? -19.183 7.041 11.371 1.00 77.06 122 ASP A N 1
ATOM 1000 C CA . ASP A 1 122 ? -20.165 7.719 10.525 1.00 77.06 122 ASP A CA 1
ATOM 1001 C C . ASP A 1 122 ? -19.764 7.767 9.038 1.00 77.06 122 ASP A C 1
ATOM 1003 O O . ASP A 1 122 ? -20.578 8.154 8.197 1.00 77.06 122 ASP A O 1
ATOM 1007 N N . GLY A 1 123 ? -18.532 7.357 8.715 1.00 72.81 123 GLY A N 1
ATOM 1008 C CA . GLY A 1 123 ? -17.979 7.291 7.366 1.00 72.81 123 GLY A CA 1
ATOM 1009 C C . GLY A 1 123 ? -17.766 8.649 6.699 1.00 72.81 123 GLY A C 1
ATOM 1010 O O . GLY A 1 123 ? -17.553 8.678 5.485 1.00 72.81 123 GLY A O 1
ATOM 1011 N N . ARG A 1 124 ? -17.868 9.754 7.450 1.00 71.44 124 ARG A N 1
ATOM 1012 C CA . ARG A 1 124 ? -17.735 11.115 6.913 1.00 71.44 124 ARG A CA 1
ATOM 1013 C C . ARG A 1 124 ? -16.349 11.684 7.135 1.00 71.44 124 ARG A C 1
ATOM 1015 O O . ARG A 1 124 ? -15.722 12.138 6.184 1.00 71.44 124 ARG A O 1
ATOM 1022 N N . ASP A 1 125 ? -15.890 11.599 8.373 1.00 78.62 125 ASP A N 1
ATOM 1023 C CA . ASP A 1 125 ? -14.576 12.062 8.788 1.00 78.62 125 ASP A CA 1
ATOM 1024 C C . ASP A 1 125 ? -13.653 10.878 9.080 1.00 78.62 125 ASP A C 1
ATOM 1026 O O . ASP A 1 125 ? -14.027 9.703 9.004 1.00 78.62 125 ASP A O 1
ATOM 1030 N N . GLY A 1 126 ? -12.409 11.186 9.422 1.00 84.19 126 GLY A N 1
ATOM 1031 C CA . GLY A 1 126 ? -11.479 10.189 9.908 1.00 84.19 126 GLY A CA 1
ATOM 1032 C C . GLY A 1 126 ? -10.180 10.801 10.389 1.00 84.19 126 GLY A C 1
ATOM 1033 O O . GLY A 1 126 ? -10.040 12.015 10.564 1.00 84.19 126 GLY A O 1
ATOM 1034 N N . ARG A 1 127 ? -9.205 9.931 10.627 1.00 87.69 127 ARG A N 1
ATOM 1035 C CA . ARG A 1 127 ? -7.881 10.330 11.096 1.00 87.69 127 ARG A CA 1
ATOM 1036 C C . ARG A 1 127 ? -6.797 9.410 10.573 1.00 87.69 127 ARG A C 1
ATOM 1038 O O . ARG A 1 127 ? -6.989 8.203 10.432 1.00 87.69 127 ARG A O 1
ATOM 1045 N N . THR A 1 128 ? -5.615 9.975 10.379 1.00 90.69 128 THR A N 1
ATOM 1046 C CA . THR A 1 128 ? -4.401 9.198 10.136 1.00 90.69 128 THR A CA 1
ATOM 1047 C C . THR A 1 128 ? -4.039 8.433 11.407 1.00 90.69 128 THR A C 1
ATOM 1049 O O . THR A 1 128 ? -3.810 9.032 12.455 1.00 90.69 128 THR A O 1
ATOM 1052 N N . VAL A 1 129 ? -4.013 7.102 11.335 1.00 89.12 129 VAL A N 1
ATOM 1053 C CA . VAL A 1 129 ? -3.692 6.221 12.476 1.00 89.12 129 VAL A CA 1
ATOM 1054 C C . VAL A 1 129 ? -2.246 5.732 12.453 1.00 89.12 129 VAL A C 1
ATOM 1056 O O . VAL A 1 129 ? -1.709 5.352 13.492 1.00 89.12 129 VAL A O 1
ATOM 1059 N N . ALA A 1 130 ? -1.603 5.777 11.286 1.00 91.50 130 ALA A N 1
ATOM 1060 C CA . ALA A 1 130 ? -0.184 5.509 11.119 1.00 91.50 130 ALA A CA 1
ATOM 1061 C C . ALA A 1 130 ? 0.368 6.286 9.924 1.00 91.50 130 ALA A C 1
ATOM 1063 O O . ALA A 1 130 ? -0.313 6.447 8.914 1.00 91.50 130 ALA A O 1
ATOM 1064 N N . GLU A 1 131 ? 1.611 6.739 10.037 1.00 94.81 131 GLU A N 1
ATOM 1065 C CA . GLU A 1 131 ? 2.319 7.448 8.977 1.00 94.81 131 GLU A CA 1
ATOM 1066 C C . GLU A 1 131 ? 3.830 7.265 9.151 1.00 94.81 131 GLU A C 1
ATOM 1068 O O . GLU A 1 131 ? 4.343 7.285 10.275 1.00 94.81 131 GLU A O 1
ATOM 1073 N N . ASP A 1 132 ? 4.529 7.117 8.031 1.00 95.69 132 ASP A N 1
ATOM 1074 C CA . ASP A 1 132 ? 5.955 7.408 7.911 1.00 95.69 132 ASP A CA 1
ATOM 1075 C C . ASP A 1 132 ? 6.128 8.401 6.756 1.00 95.69 132 ASP A C 1
ATOM 1077 O O . ASP A 1 132 ? 5.596 8.204 5.660 1.00 95.69 132 ASP A O 1
ATOM 1081 N N . VAL A 1 133 ? 6.822 9.503 7.022 1.00 96.19 133 VAL A N 1
ATOM 1082 C CA . VAL A 1 133 ? 6.967 10.628 6.097 1.00 96.19 133 VAL A CA 1
ATOM 1083 C C . VAL A 1 133 ? 8.393 11.155 6.156 1.00 96.19 133 VAL A C 1
ATOM 1085 O O . VAL A 1 133 ? 9.028 11.152 7.214 1.00 96.19 133 VAL A O 1
ATOM 1088 N N . ASN A 1 134 ? 8.910 11.607 5.017 1.00 93.94 134 ASN A N 1
ATOM 1089 C CA . ASN A 1 134 ? 10.163 12.349 4.984 1.00 93.94 134 ASN A CA 1
ATOM 1090 C C . ASN A 1 134 ? 10.032 13.632 5.827 1.00 93.94 134 ASN A C 1
ATOM 1092 O O . ASN A 1 134 ? 9.046 14.357 5.703 1.00 93.94 134 ASN A O 1
ATOM 1096 N N . SER A 1 135 ? 11.033 13.940 6.654 1.00 91.69 135 SER A N 1
ATOM 1097 C CA . SER A 1 135 ? 11.025 15.099 7.557 1.00 91.69 135 SER A CA 1
ATOM 1098 C C . SER A 1 135 ? 10.920 16.451 6.842 1.00 91.69 135 SER A C 1
ATOM 1100 O O . SER A 1 135 ? 10.616 17.451 7.486 1.00 91.69 135 SER A O 1
ATOM 1102 N N . ALA A 1 136 ? 11.147 16.489 5.526 1.00 94.06 136 ALA A N 1
ATOM 1103 C CA . ALA A 1 136 ? 10.923 17.667 4.692 1.00 94.06 136 ALA A CA 1
ATOM 1104 C C . ALA A 1 136 ? 9.434 18.029 4.493 1.00 94.06 136 ALA A C 1
ATOM 1106 O O . ALA A 1 136 ? 9.142 19.129 4.024 1.00 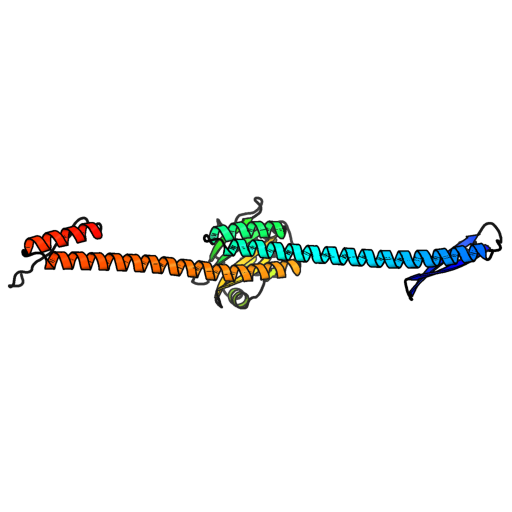94.06 136 ALA A O 1
ATOM 1107 N N . TYR A 1 137 ? 8.493 17.133 4.820 1.00 93.69 137 TYR A N 1
ATOM 1108 C CA . TYR A 1 137 ? 7.062 17.329 4.568 1.00 93.69 137 TYR A CA 1
ATOM 1109 C C . TYR A 1 137 ? 6.222 17.325 5.847 1.00 93.69 137 TYR A C 1
ATOM 1111 O O . TYR A 1 137 ? 6.579 16.740 6.868 1.00 93.69 137 TYR A O 1
ATOM 1119 N N . THR A 1 138 ? 5.061 17.975 5.769 1.00 91.94 138 THR A N 1
ATOM 1120 C CA . THR A 1 138 ? 4.130 18.139 6.891 1.00 91.94 138 THR A CA 1
ATOM 1121 C C . THR A 1 138 ? 3.487 16.803 7.254 1.00 91.94 138 THR A C 1
ATOM 1123 O O . THR A 1 138 ? 2.800 16.213 6.419 1.00 91.94 138 THR A O 1
ATOM 1126 N N . ALA A 1 139 ? 3.661 16.330 8.488 1.00 91.88 139 ALA A N 1
ATOM 1127 C CA . ALA A 1 139 ? 3.037 15.095 8.962 1.00 91.88 139 ALA A CA 1
ATOM 1128 C C . ALA A 1 139 ? 1.502 15.215 9.017 1.00 91.88 139 ALA A C 1
ATOM 1130 O O . ALA A 1 139 ? 0.960 16.198 9.524 1.00 91.88 139 ALA A O 1
ATOM 1131 N N . ALA A 1 140 ? 0.796 14.202 8.513 1.00 86.94 140 ALA A N 1
ATOM 1132 C CA . ALA A 1 140 ? -0.661 14.113 8.572 1.00 86.94 140 ALA A CA 1
ATOM 1133 C C . ALA A 1 140 ? -1.172 13.592 9.923 1.00 86.94 140 ALA A C 1
ATOM 1135 O O . ALA A 1 140 ? -2.320 13.850 10.275 1.00 86.94 140 ALA A O 1
ATOM 1136 N N . LEU A 1 141 ? -0.340 12.895 10.708 1.00 84.19 141 LEU A N 1
ATOM 1137 C CA . LEU A 1 141 ? -0.700 12.409 12.052 1.00 84.19 141 LEU A CA 1
ATOM 1138 C C . LEU A 1 141 ? -1.188 13.513 13.007 1.00 84.19 141 LEU A C 1
ATOM 1140 O O . LEU A 1 141 ? -1.974 13.241 13.910 1.00 84.19 141 LEU A O 1
ATOM 1144 N N . SER A 1 142 ? -0.716 14.748 12.831 1.00 69.06 142 SER A N 1
ATOM 1145 C CA . SER A 1 142 ? -1.023 15.886 13.704 1.00 69.06 142 SER A CA 1
ATOM 1146 C C . SER A 1 142 ? -2.244 16.705 13.276 1.00 69.06 142 SER A C 1
ATOM 1148 O O . SER A 1 142 ? -2.571 17.684 13.943 1.00 69.06 142 SER A O 1
ATOM 1150 N N . VAL A 1 143 ? -2.914 16.341 12.177 1.00 71.50 143 VAL A N 1
ATOM 1151 C CA . VAL A 1 143 ? -3.993 17.141 11.582 1.00 71.50 143 VAL A CA 1
ATOM 1152 C C . VAL A 1 143 ? -5.272 16.313 11.503 1.00 71.50 143 VAL A C 1
ATOM 1154 O O . VAL A 1 143 ? -5.296 15.242 10.898 1.00 71.50 143 VAL A O 1
ATOM 1157 N N . LYS A 1 144 ? -6.365 16.815 12.092 1.00 66.88 144 LYS A N 1
ATOM 1158 C CA . LYS A 1 144 ? -7.693 16.241 11.856 1.00 66.88 144 LYS A CA 1
ATOM 1159 C C . LYS A 1 144 ? -8.185 16.728 10.495 1.00 66.88 144 LYS A C 1
ATOM 1161 O O . LYS A 1 144 ? -8.621 17.869 10.364 1.00 66.88 144 LYS A O 1
ATOM 1166 N N . VAL A 1 145 ? -8.075 15.873 9.485 1.00 65.50 145 VAL A N 1
ATOM 1167 C CA . VAL A 1 145 ? -8.569 16.169 8.139 1.00 65.50 145 VAL A CA 1
ATOM 1168 C C . VAL A 1 145 ? -10.090 16.051 8.153 1.00 65.50 145 VAL A C 1
ATOM 1170 O O . VAL A 1 145 ? -10.628 14.976 8.400 1.00 65.50 145 VAL A O 1
ATOM 1173 N N . THR A 1 146 ? -10.773 17.168 7.918 1.00 65.50 146 THR A N 1
ATOM 1174 C CA . THR A 1 146 ? -12.214 17.179 7.638 1.00 65.50 146 THR A CA 1
ATOM 1175 C C . THR A 1 146 ? -12.351 17.193 6.124 1.00 65.50 146 THR A C 1
ATOM 1177 O O . THR A 1 146 ? -12.225 18.246 5.501 1.00 65.50 146 THR A O 1
ATOM 1180 N N . ASP A 1 147 ? -12.498 16.019 5.514 1.00 62.56 147 ASP A N 1
ATOM 1181 C CA . ASP A 1 147 ? -12.572 15.919 4.057 1.00 62.56 147 ASP A CA 1
ATOM 1182 C C . ASP A 1 147 ? -14.025 16.076 3.601 1.00 62.56 147 ASP A C 1
ATOM 1184 O O . ASP A 1 147 ? -14.759 15.112 3.372 1.00 62.56 147 ASP A O 1
ATOM 1188 N N . HIS A 1 148 ? -14.441 17.336 3.470 1.00 63.56 148 HIS A N 1
ATOM 1189 C CA . HIS A 1 148 ? -15.777 17.695 2.996 1.00 63.56 148 HIS A CA 1
ATOM 1190 C C . HIS A 1 148 ? -16.040 17.243 1.545 1.00 63.56 148 HIS A C 1
ATOM 1192 O O . HIS A 1 148 ? -17.180 17.280 1.094 1.00 63.56 148 HIS A O 1
ATOM 1198 N N . CYS A 1 149 ? -15.009 16.802 0.813 1.00 65.06 149 CYS A N 1
ATOM 1199 C CA . CYS A 1 149 ? -15.090 16.438 -0.600 1.00 65.06 149 CYS A CA 1
ATOM 1200 C C . CYS A 1 149 ? -14.933 14.942 -0.886 1.00 65.06 149 CYS A C 1
ATOM 1202 O O . CYS A 1 149 ? -15.183 14.493 -2.009 1.00 65.06 149 CYS A O 1
ATOM 1204 N N . PHE A 1 150 ? -14.593 14.137 0.118 1.00 65.44 150 PHE A N 1
ATOM 1205 C CA . PHE A 1 150 ? -14.494 12.688 -0.031 1.00 65.44 150 PHE A CA 1
ATOM 1206 C C . PHE A 1 150 ? -15.860 11.992 -0.165 1.00 65.44 150 PHE A C 1
ATOM 1208 O O . PHE A 1 150 ? -15.994 10.945 -0.813 1.00 65.44 150 PHE A O 1
ATOM 1215 N N . THR A 1 151 ? -16.891 12.555 0.464 1.00 58.31 151 THR A N 1
ATOM 1216 C CA . THR A 1 151 ? -18.074 11.804 0.902 1.00 58.31 151 THR A CA 1
ATOM 1217 C C . THR A 1 151 ? -19.117 11.530 -0.181 1.00 58.31 151 THR A C 1
ATOM 1219 O O . THR A 1 151 ? -19.790 10.503 -0.099 1.00 58.31 151 THR A O 1
ATOM 1222 N N . GLU A 1 152 ? -19.243 12.351 -1.226 1.00 59.62 152 GLU A N 1
ATOM 1223 C CA . GLU A 1 152 ? -20.362 12.178 -2.171 1.00 59.62 152 GLU A CA 1
ATOM 1224 C C . GLU A 1 152 ? -20.103 11.150 -3.290 1.00 59.62 152 GLU A C 1
ATOM 1226 O O . GLU A 1 152 ? -21.037 10.466 -3.703 1.00 59.62 152 GLU A O 1
ATOM 1231 N N . ASN A 1 153 ? -18.853 10.947 -3.740 1.00 63.91 153 ASN A N 1
ATOM 1232 C CA . ASN A 1 153 ? -18.559 10.059 -4.885 1.00 63.91 153 ASN A CA 1
ATOM 1233 C C . ASN A 1 153 ? -17.428 9.039 -4.672 1.00 63.91 153 ASN A C 1
ATOM 1235 O O . ASN A 1 153 ? -17.457 7.962 -5.279 1.00 63.91 153 ASN A O 1
ATOM 1239 N N . PHE A 1 154 ? -16.434 9.325 -3.827 1.00 75.19 154 PHE A N 1
ATOM 1240 C CA . PHE A 1 154 ? -15.269 8.446 -3.679 1.00 75.19 154 PHE A CA 1
ATOM 1241 C C . PHE A 1 154 ? -15.522 7.286 -2.721 1.00 75.19 154 PHE A C 1
ATOM 1243 O O . PHE A 1 154 ? -15.140 6.156 -3.029 1.00 75.19 154 PHE A O 1
ATOM 1250 N N . GLY A 1 155 ? -16.244 7.519 -1.621 1.00 78.56 155 GLY A N 1
ATOM 1251 C CA . GLY A 1 155 ? -16.543 6.478 -0.633 1.00 78.56 155 GLY A CA 1
ATOM 1252 C C . GLY A 1 155 ? -17.188 5.224 -1.241 1.00 78.56 155 GLY A C 1
ATOM 1253 O O . GLY A 1 155 ? -16.781 4.106 -0.929 1.00 78.56 155 GLY A O 1
ATOM 1254 N N . ARG A 1 156 ? -18.139 5.381 -2.178 1.00 82.12 156 ARG A N 1
ATOM 1255 C CA . ARG A 1 156 ? -18.762 4.240 -2.879 1.00 82.12 156 ARG A CA 1
ATOM 1256 C C . ARG A 1 156 ? -17.768 3.494 -3.772 1.00 82.12 156 ARG A C 1
ATOM 1258 O O . ARG A 1 156 ? -17.755 2.268 -3.754 1.00 82.12 156 ARG A O 1
ATOM 1265 N N . LYS A 1 157 ? -16.936 4.214 -4.531 1.00 87.44 157 LYS A N 1
ATOM 1266 C CA . LYS A 1 157 ? -15.922 3.604 -5.406 1.00 87.44 157 LYS A CA 1
ATOM 1267 C C . LYS A 1 157 ? -14.907 2.803 -4.590 1.00 87.44 157 LYS A C 1
ATOM 1269 O O . LYS A 1 157 ? -14.627 1.655 -4.920 1.00 87.44 157 LYS A O 1
ATOM 1274 N N . TYR A 1 158 ? -14.414 3.366 -3.490 1.00 89.56 158 TYR A N 1
ATOM 1275 C CA . TYR A 1 158 ? -13.474 2.680 -2.604 1.00 89.56 158 TYR A CA 1
ATOM 1276 C C . TYR A 1 158 ? -14.090 1.455 -1.919 1.00 89.56 158 TYR A C 1
ATOM 1278 O O . TYR A 1 158 ? -13.430 0.422 -1.843 1.00 89.56 158 TYR A O 1
ATOM 1286 N N . LYS A 1 159 ? -15.370 1.508 -1.517 1.00 87.62 159 LYS A N 1
ATOM 1287 C CA . LYS A 1 159 ? -16.106 0.316 -1.046 1.00 87.62 159 LYS A CA 1
ATOM 1288 C C . LYS A 1 159 ? -16.140 -0.810 -2.087 1.00 87.62 159 LYS A C 1
ATOM 1290 O O . LYS A 1 159 ? -16.124 -1.975 -1.719 1.00 87.62 159 LYS A O 1
ATOM 1295 N N . GLN A 1 160 ? -16.142 -0.474 -3.377 1.00 89.19 160 GLN A N 1
ATOM 1296 C CA . GLN A 1 160 ? -16.096 -1.439 -4.484 1.00 89.19 160 GLN A CA 1
ATOM 1297 C C . GLN A 1 160 ? -14.668 -1.887 -4.853 1.00 89.19 160 GLN A C 1
ATOM 1299 O O . GLN A 1 160 ? -14.483 -2.570 -5.857 1.00 89.19 160 GLN A O 1
ATOM 1304 N N . GLY A 1 161 ? -13.651 -1.507 -4.072 1.00 88.88 161 GLY A N 1
ATOM 1305 C CA . GLY A 1 161 ? -12.260 -1.889 -4.323 1.00 88.88 161 GLY A CA 1
ATOM 1306 C C . GLY A 1 161 ? -11.534 -1.011 -5.346 1.00 88.88 161 GLY A C 1
ATOM 1307 O O . GLY A 1 161 ? -10.468 -1.395 -5.828 1.00 88.88 161 GLY A O 1
ATOM 1308 N N . TRP A 1 162 ? -12.083 0.157 -5.699 1.00 92.75 162 TRP A N 1
ATOM 1309 C CA . TRP A 1 162 ? -11.413 1.091 -6.606 1.00 92.75 162 TRP A CA 1
ATOM 1310 C C . TRP A 1 162 ? -10.074 1.558 -6.029 1.00 92.75 162 TRP A C 1
ATOM 1312 O O . TRP A 1 162 ? -10.001 1.944 -4.867 1.00 92.75 162 TRP A O 1
ATOM 1322 N N . VAL A 1 163 ? -9.033 1.558 -6.861 1.00 95.19 163 VAL A N 1
ATOM 1323 C CA . VAL A 1 163 ? -7.705 2.087 -6.532 1.00 95.19 163 VAL A CA 1
ATOM 1324 C C . VAL A 1 163 ? -7.514 3.396 -7.281 1.00 95.19 163 VAL A C 1
ATOM 1326 O O . VAL A 1 163 ? -7.674 3.437 -8.502 1.00 95.19 163 VAL A O 1
ATOM 1329 N N . SER A 1 164 ? -7.177 4.456 -6.552 1.00 94.56 164 SER A N 1
ATOM 1330 C CA . SER A 1 164 ? -6.884 5.762 -7.135 1.00 94.56 164 SER A CA 1
ATOM 1331 C C . SER A 1 164 ? -5.400 5.855 -7.458 1.00 94.56 164 SER A C 1
ATOM 1333 O O . SER A 1 164 ? -4.566 5.612 -6.587 1.00 94.56 164 SER A O 1
ATOM 1335 N N . VAL A 1 165 ? -5.079 6.193 -8.704 1.00 97.19 165 VAL A N 1
ATOM 1336 C CA . VAL A 1 165 ? -3.708 6.334 -9.204 1.00 97.19 165 VAL A CA 1
ATOM 1337 C C . VAL A 1 165 ? -3.612 7.681 -9.903 1.00 97.19 165 VAL A C 1
ATOM 1339 O O . VAL A 1 165 ? -4.223 7.885 -10.949 1.00 97.19 165 VAL A O 1
ATOM 1342 N N . ILE A 1 166 ? -2.896 8.619 -9.293 1.00 97.00 166 ILE A N 1
ATOM 1343 C CA . ILE A 1 166 ? -2.829 10.012 -9.736 1.00 97.00 166 ILE A CA 1
ATOM 1344 C C . ILE A 1 166 ? -1.353 10.414 -9.850 1.00 97.00 166 ILE A C 1
ATOM 1346 O O . ILE A 1 166 ? -0.687 10.531 -8.816 1.00 97.00 166 ILE A O 1
ATOM 1350 N N . PRO A 1 167 ? -0.833 10.636 -11.071 1.00 97.75 167 PRO A N 1
ATOM 1351 C CA . PRO A 1 167 ? 0.559 11.042 -11.263 1.00 97.75 167 PRO A CA 1
ATOM 1352 C C . PRO A 1 167 ? 0.871 12.483 -10.843 1.00 97.75 167 PRO A C 1
ATOM 1354 O O . PRO A 1 167 ? 1.953 12.745 -10.318 1.00 97.75 167 PRO A O 1
ATOM 1357 N N . ASP A 1 168 ? -0.075 13.408 -11.041 1.00 98.12 168 ASP A N 1
ATOM 1358 C CA . ASP A 1 168 ? -0.007 14.786 -10.535 1.00 98.12 168 ASP A CA 1
ATOM 1359 C C . ASP A 1 168 ? -1.407 15.305 -10.168 1.00 98.12 168 ASP A C 1
ATOM 1361 O O . ASP A 1 168 ? -2.296 15.382 -11.022 1.00 98.12 168 ASP A O 1
ATOM 1365 N N . ILE A 1 169 ? -1.611 15.696 -8.909 1.00 96.06 169 ILE A N 1
ATOM 1366 C CA . ILE A 1 169 ? -2.903 16.192 -8.410 1.00 96.06 169 ILE A CA 1
ATOM 1367 C C . ILE A 1 169 ? -3.349 17.480 -9.112 1.00 96.06 169 ILE A C 1
ATOM 1369 O O . ILE A 1 169 ? -4.548 17.709 -9.251 1.00 96.06 169 ILE A O 1
ATOM 1373 N N . TYR A 1 170 ? -2.404 18.287 -9.605 1.00 96.56 170 TYR A N 1
ATOM 1374 C CA . TYR A 1 170 ? -2.701 19.544 -10.297 1.00 96.56 170 TYR A CA 1
ATOM 1375 C C . TYR A 1 170 ? -3.080 19.348 -11.771 1.00 96.56 170 TYR A C 1
ATOM 1377 O O . TYR A 1 170 ? -3.576 20.279 -12.399 1.00 96.56 170 TYR A O 1
ATOM 1385 N N . GLN A 1 171 ? -2.860 18.153 -12.333 1.00 96.12 171 GLN A N 1
ATOM 1386 C CA . GLN A 1 171 ? -3.160 17.841 -13.740 1.00 96.12 171 GLN A CA 1
ATOM 1387 C C . GLN A 1 171 ? -4.285 16.810 -13.902 1.00 96.12 171 GLN A C 1
ATOM 1389 O O . GLN A 1 171 ? -4.788 16.611 -15.004 1.00 96.12 171 GLN A O 1
ATOM 1394 N N . ALA A 1 172 ? -4.718 16.171 -12.815 1.00 91.44 172 ALA A N 1
ATOM 1395 C CA . ALA A 1 172 ? -5.687 15.077 -12.846 1.00 91.44 172 ALA A CA 1
ATOM 1396 C C . ALA A 1 172 ? -7.165 15.511 -12.923 1.00 91.44 172 ALA A C 1
ATOM 1398 O O . ALA A 1 172 ? -8.050 14.657 -12.871 1.00 91.44 172 ALA A O 1
ATOM 1399 N N . GLY A 1 173 ? -7.452 16.814 -13.029 1.00 89.75 173 GLY A N 1
ATOM 1400 C CA . GLY A 1 173 ? -8.828 17.327 -13.105 1.00 89.75 173 GLY A CA 1
ATOM 1401 C C . GLY A 1 173 ? -9.651 17.051 -11.841 1.00 89.75 173 GLY A C 1
ATOM 1402 O O . GLY A 1 173 ? -10.848 16.779 -11.923 1.00 89.75 173 GLY A O 1
ATOM 1403 N N . LEU A 1 174 ? -8.998 17.057 -10.675 1.0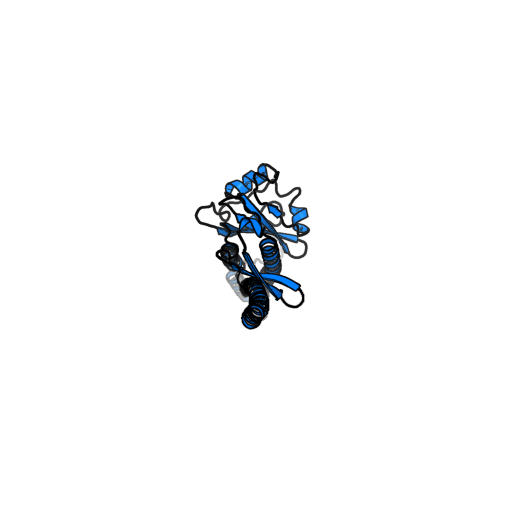0 88.00 174 LEU A N 1
ATOM 1404 C CA . LEU A 1 174 ? -9.636 16.831 -9.379 1.00 88.00 174 LEU A CA 1
ATOM 1405 C C . LEU A 1 174 ? -10.437 18.063 -8.939 1.00 88.00 174 LEU A C 1
ATOM 1407 O O . LEU A 1 174 ? -10.153 19.185 -9.354 1.00 88.00 174 LEU A O 1
ATOM 1411 N N . ALA A 1 175 ? -11.418 17.852 -8.060 1.00 87.88 175 ALA A N 1
ATOM 1412 C CA . ALA A 1 175 ? -12.123 18.953 -7.412 1.00 87.88 175 ALA A CA 1
ATOM 1413 C C . ALA A 1 175 ? -11.150 19.797 -6.568 1.00 87.88 175 ALA A C 1
ATOM 1415 O O . ALA A 1 175 ? -10.283 19.246 -5.886 1.00 87.88 175 ALA A O 1
ATOM 1416 N N . GLU A 1 176 ? -11.324 21.119 -6.583 1.00 88.25 176 GLU A N 1
ATOM 1417 C CA . GLU A 1 176 ? -10.412 22.080 -5.945 1.00 88.25 176 GLU A CA 1
ATOM 1418 C C . GLU A 1 176 ? -10.217 21.802 -4.450 1.00 88.25 176 GLU A C 1
ATOM 1420 O O . GLU A 1 176 ? -9.090 21.657 -3.990 1.00 88.25 176 GLU A O 1
ATOM 1425 N N . CYS A 1 177 ? -11.301 21.563 -3.717 1.00 85.69 177 CYS A N 1
ATOM 1426 C CA . CYS A 1 177 ? -11.248 21.186 -2.304 1.00 85.69 177 CYS A CA 1
ATOM 1427 C C . CYS A 1 177 ? -10.427 19.913 -2.016 1.00 85.69 177 CYS A C 1
ATOM 1429 O O . CYS A 1 177 ? -9.820 19.793 -0.955 1.00 85.69 177 CYS A O 1
ATOM 1431 N N . TYR A 1 178 ? -10.371 18.951 -2.946 1.00 85.56 178 TYR A N 1
ATOM 1432 C CA . TYR A 1 178 ? -9.549 17.751 -2.770 1.00 85.56 178 TYR A CA 1
ATOM 1433 C C . TYR A 1 178 ? -8.063 18.058 -2.998 1.00 85.56 178 TYR A C 1
ATOM 1435 O O . TYR A 1 178 ? -7.200 17.556 -2.275 1.00 85.56 178 TYR A O 1
ATOM 1443 N N . ILE A 1 179 ? -7.759 18.936 -3.960 1.00 90.75 179 ILE A N 1
ATOM 1444 C CA . ILE A 1 179 ? -6.405 19.465 -4.170 1.00 90.75 179 ILE A CA 1
ATOM 1445 C C . ILE A 1 179 ? -5.951 20.246 -2.930 1.00 90.75 179 ILE A C 1
ATOM 1447 O O . ILE A 1 179 ? -4.824 20.056 -2.475 1.00 90.75 179 ILE A O 1
ATOM 1451 N N . GLU A 1 180 ? -6.817 21.068 -2.335 1.00 89.25 180 GLU A N 1
ATOM 1452 C CA . GLU A 1 180 ? -6.525 21.813 -1.103 1.00 89.25 180 GLU A CA 1
ATOM 1453 C C . GLU A 1 180 ? -6.126 20.880 0.047 1.00 89.25 180 GLU A C 1
ATOM 1455 O O . GLU A 1 180 ? -5.079 21.081 0.660 1.00 89.25 180 GLU A O 1
ATOM 1460 N N . VAL A 1 181 ? -6.885 19.809 0.298 1.00 87.44 181 VAL A N 1
ATOM 1461 C CA . VAL A 1 181 ? -6.540 18.819 1.334 1.00 87.44 181 VAL A CA 1
ATOM 1462 C C . VAL A 1 181 ? -5.184 18.159 1.057 1.00 87.44 181 VAL A C 1
ATOM 1464 O O . VAL A 1 181 ? -4.345 18.067 1.950 1.00 87.44 181 VAL A O 1
ATOM 1467 N N . LEU A 1 182 ? -4.929 17.714 -0.175 1.00 91.12 182 LEU A N 1
ATOM 1468 C CA . LEU A 1 182 ? -3.674 17.040 -0.531 1.00 91.12 182 LEU A CA 1
ATOM 1469 C C . LEU A 1 182 ? -2.460 17.990 -0.505 1.00 91.12 182 LEU A C 1
ATOM 1471 O O . LEU A 1 182 ? -1.362 17.602 -0.091 1.00 91.12 182 LEU A O 1
ATOM 1475 N N . SER A 1 183 ? -2.652 19.248 -0.900 1.00 92.94 183 SER A N 1
ATOM 1476 C CA . SER A 1 183 ? -1.605 20.276 -0.940 1.00 92.94 183 SER A CA 1
ATOM 1477 C C . SER A 1 183 ? -1.156 20.749 0.446 1.00 92.94 183 SER A C 1
ATOM 1479 O O . SER A 1 183 ? 0.024 21.064 0.602 1.00 92.94 183 SER A O 1
ATOM 1481 N N . GLN A 1 184 ? -2.015 20.683 1.476 1.00 91.38 184 GLN A N 1
ATOM 1482 C CA . GLN A 1 184 ? -1.626 20.893 2.888 1.00 91.38 184 GLN A CA 1
ATOM 1483 C C . GLN A 1 184 ? -0.516 19.939 3.357 1.00 91.38 184 GLN A C 1
ATOM 1485 O O . GLN A 1 184 ? 0.188 20.208 4.331 1.00 91.38 184 GLN A O 1
ATOM 1490 N N . PHE A 1 185 ? -0.374 18.811 2.663 1.00 93.38 185 PHE A N 1
ATOM 1491 C CA . PHE A 1 185 ? 0.620 17.775 2.916 1.00 93.38 185 PHE A CA 1
ATOM 1492 C C . PHE A 1 185 ? 1.694 17.717 1.820 1.00 93.38 185 PHE A C 1
ATOM 1494 O O . PHE A 1 185 ? 2.475 16.760 1.755 1.00 93.38 185 PHE A O 1
ATOM 1501 N N . GLN A 1 186 ? 1.734 18.738 0.959 1.00 96.44 186 GLN A N 1
ATOM 1502 C CA . GLN A 1 186 ? 2.623 18.866 -0.192 1.00 96.44 186 GLN A CA 1
ATOM 1503 C C . GLN A 1 186 ? 2.570 17.659 -1.142 1.00 96.44 186 GLN A C 1
ATOM 1505 O O . GLN A 1 186 ? 3.570 17.328 -1.772 1.00 96.44 186 GLN A O 1
ATOM 1510 N N . VAL A 1 187 ? 1.432 16.965 -1.235 1.00 96.88 187 VAL A N 1
ATOM 1511 C CA . VAL A 1 187 ? 1.283 15.819 -2.141 1.00 96.88 187 VAL A CA 1
ATOM 1512 C C . VAL A 1 187 ? 1.324 16.301 -3.589 1.00 96.88 187 VAL A C 1
ATOM 1514 O O . VAL A 1 187 ? 0.717 17.309 -3.942 1.00 96.88 187 VAL A O 1
ATOM 1517 N N . ARG A 1 188 ? 2.049 15.567 -4.433 1.00 98.00 188 ARG A N 1
ATOM 1518 C CA . ARG A 1 188 ? 2.120 15.773 -5.882 1.00 98.00 188 ARG A CA 1
ATOM 1519 C C . ARG A 1 188 ? 1.543 14.584 -6.622 1.00 98.00 188 ARG A C 1
ATOM 1521 O O . ARG A 1 188 ? 0.604 14.771 -7.378 1.00 98.00 188 ARG A O 1
ATOM 1528 N N . ALA A 1 189 ? 2.022 13.378 -6.339 1.00 98.19 189 ALA A N 1
ATOM 1529 C CA . ALA A 1 189 ? 1.450 12.138 -6.856 1.00 98.19 189 ALA A CA 1
ATOM 1530 C C . ALA A 1 189 ? 0.796 11.341 -5.727 1.00 98.19 189 ALA A C 1
ATOM 1532 O O . ALA A 1 189 ? 1.306 11.313 -4.604 1.00 98.19 189 ALA A O 1
ATOM 1533 N N . ASN A 1 190 ? -0.311 10.669 -6.028 1.00 95.94 190 ASN A N 1
ATOM 1534 C CA . ASN A 1 190 ? -1.157 10.015 -5.040 1.00 95.94 190 ASN A CA 1
ATOM 1535 C C . ASN A 1 190 ? -1.591 8.618 -5.515 1.00 95.94 190 ASN A C 1
ATOM 1537 O O . ASN A 1 190 ? -2.274 8.494 -6.531 1.00 95.94 190 ASN A O 1
ATOM 1541 N N . LEU A 1 191 ? -1.207 7.577 -4.774 1.00 97.94 191 LEU A N 1
ATOM 1542 C CA . LEU A 1 191 ? -1.669 6.200 -4.947 1.00 97.94 191 LEU A CA 1
ATOM 1543 C C . LEU A 1 191 ? -2.443 5.787 -3.694 1.00 97.94 191 LEU A C 1
ATOM 1545 O O . LEU A 1 191 ? -1.876 5.733 -2.605 1.00 97.94 191 LEU A O 1
ATOM 1549 N N . VAL A 1 192 ? -3.731 5.479 -3.842 1.00 96.00 192 VAL A N 1
ATOM 1550 C CA . VAL A 1 192 ? -4.616 5.158 -2.714 1.00 96.00 192 VAL A CA 1
ATOM 1551 C C . VAL A 1 192 ? -5.354 3.855 -2.961 1.00 96.00 192 VAL A C 1
ATOM 1553 O O . VAL A 1 192 ? -6.057 3.698 -3.962 1.00 96.00 192 VAL A O 1
ATOM 1556 N N . VAL A 1 193 ? -5.236 2.941 -2.004 1.00 96.38 193 VAL A N 1
ATOM 1557 C CA . VAL A 1 193 ? -5.888 1.631 -2.007 1.00 96.38 193 VAL A CA 1
ATOM 1558 C C . VAL A 1 193 ? -6.869 1.553 -0.831 1.00 96.38 193 VAL A C 1
ATOM 1560 O O . VAL A 1 193 ? -6.522 1.965 0.278 1.00 96.38 193 VAL A O 1
ATOM 1563 N N . PRO A 1 194 ? -8.094 1.034 -1.024 1.00 95.25 194 PRO A N 1
ATOM 1564 C CA . PRO A 1 194 ? -9.061 0.914 0.056 1.00 95.25 194 PRO A CA 1
ATOM 1565 C C . PRO A 1 194 ? -8.672 -0.198 1.030 1.00 95.25 194 PRO A C 1
ATOM 1567 O O . PRO A 1 194 ? -8.254 -1.286 0.627 1.00 95.25 194 PRO A O 1
ATOM 1570 N N . LEU A 1 195 ? -8.878 0.071 2.317 1.00 93.81 195 LEU A N 1
ATOM 1571 C CA . LEU A 1 195 ? -8.810 -0.925 3.376 1.00 93.81 195 LEU A CA 1
ATOM 1572 C C . LEU A 1 195 ? -10.232 -1.313 3.776 1.00 93.81 195 LEU A C 1
ATOM 1574 O O . LEU A 1 195 ? -11.022 -0.470 4.206 1.00 93.81 195 LEU A O 1
ATOM 1578 N N . LEU A 1 196 ? -10.560 -2.590 3.604 1.00 91.69 196 LEU A N 1
ATOM 1579 C CA . LEU A 1 196 ? -11.903 -3.130 3.767 1.00 91.69 196 LEU A CA 1
ATOM 1580 C C . LEU A 1 196 ? -11.974 -4.080 4.963 1.00 91.69 196 LEU A C 1
ATOM 1582 O O . LEU A 1 196 ? -11.121 -4.950 5.155 1.00 91.69 196 LEU A O 1
ATOM 1586 N N . LYS A 1 197 ? -13.054 -3.957 5.729 1.00 87.31 197 LYS A N 1
ATOM 1587 C CA . LYS A 1 197 ? -13.451 -4.888 6.780 1.00 87.31 197 LYS A CA 1
ATOM 1588 C C . LYS A 1 197 ? -14.732 -5.588 6.328 1.00 87.31 197 LYS A C 1
ATOM 1590 O O . LYS A 1 197 ? -15.823 -5.040 6.443 1.00 87.31 197 LYS A O 1
ATOM 1595 N N . GLY A 1 198 ? -14.598 -6.794 5.780 1.00 84.50 198 GLY A N 1
ATOM 1596 C CA . GLY A 1 198 ? -15.694 -7.415 5.037 1.00 84.50 198 GLY A CA 1
ATOM 1597 C C . GLY A 1 198 ? -16.075 -6.532 3.848 1.00 84.50 198 GLY A C 1
ATOM 1598 O O . GLY A 1 198 ? -15.233 -6.260 2.996 1.00 84.50 198 GLY A O 1
ATOM 1599 N N . GLU A 1 199 ? -17.316 -6.054 3.827 1.00 84.75 199 GLU A N 1
ATOM 1600 C CA . GLU A 1 199 ? -17.839 -5.146 2.793 1.00 84.75 199 GLU A CA 1
ATOM 1601 C C . GLU A 1 199 ? -17.769 -3.659 3.194 1.00 84.75 199 GLU A C 1
ATOM 1603 O O . GLU A 1 199 ? -18.110 -2.770 2.410 1.00 84.75 199 GLU A O 1
ATOM 1608 N N . GLU A 1 200 ? -17.326 -3.357 4.417 1.00 88.69 200 GLU A N 1
ATOM 1609 C CA . GLU A 1 200 ? -17.243 -1.988 4.921 1.00 88.69 200 GLU A CA 1
ATOM 1610 C C . GLU A 1 200 ? -15.885 -1.359 4.599 1.00 88.69 200 GLU A C 1
ATOM 1612 O O . GLU A 1 200 ? -14.831 -1.956 4.820 1.00 88.69 200 GLU A O 1
ATOM 1617 N N . LEU A 1 201 ? -15.900 -0.114 4.114 1.00 90.12 201 LEU A N 1
ATOM 1618 C CA . LEU A 1 201 ? -14.687 0.688 3.967 1.00 90.12 201 LEU A CA 1
ATOM 1619 C C . LEU A 1 201 ? -14.227 1.148 5.349 1.00 90.12 201 LEU A C 1
ATOM 1621 O O . LEU A 1 201 ? -14.821 2.048 5.935 1.00 90.12 201 LEU A O 1
ATOM 1625 N N . TRP A 1 202 ? -13.169 0.520 5.850 1.00 91.50 202 TRP A N 1
ATOM 1626 C CA . TRP A 1 202 ? -12.574 0.835 7.144 1.00 91.50 202 TRP A CA 1
ATOM 1627 C C . TRP A 1 202 ? -11.640 2.045 7.057 1.00 91.50 202 TRP A C 1
ATOM 1629 O O . TRP A 1 202 ? -11.569 2.868 7.970 1.00 91.50 202 TRP A O 1
ATOM 1639 N N . GLY A 1 203 ? -10.916 2.167 5.945 1.00 92.19 203 GLY A N 1
ATOM 1640 C CA . GLY A 1 203 ? -9.898 3.192 5.792 1.00 92.19 203 GLY A CA 1
ATOM 1641 C C . GLY A 1 203 ? -9.261 3.219 4.414 1.00 92.19 203 GLY A C 1
ATOM 1642 O O . GLY A 1 203 ? -9.696 2.534 3.490 1.00 92.19 203 GLY A O 1
ATOM 1643 N N . LEU A 1 204 ? -8.201 4.008 4.294 1.00 93.44 204 LEU A N 1
ATOM 1644 C CA . LEU A 1 204 ? -7.396 4.149 3.091 1.00 93.44 204 LEU A CA 1
ATOM 1645 C C . LEU A 1 204 ? -5.929 3.893 3.416 1.00 93.44 204 LEU A C 1
ATOM 1647 O O . LEU A 1 204 ? -5.409 4.357 4.432 1.00 93.44 204 LEU A O 1
ATOM 1651 N N . PHE A 1 205 ? -5.273 3.167 2.523 1.00 95.38 205 PHE A N 1
ATOM 1652 C CA . PHE A 1 205 ? -3.833 3.008 2.487 1.00 95.38 205 PHE A CA 1
ATOM 1653 C C . PHE A 1 205 ? -3.280 3.892 1.373 1.00 95.38 205 PHE A C 1
ATOM 1655 O O . PHE A 1 205 ? -3.524 3.629 0.193 1.00 95.38 205 PHE A O 1
ATOM 1662 N N . SER A 1 206 ? -2.565 4.945 1.756 1.00 96.00 206 SER A N 1
ATOM 1663 C CA . SER A 1 206 ? -2.130 5.995 0.841 1.00 96.00 206 SER A CA 1
ATOM 1664 C C . SER A 1 206 ? -0.611 6.069 0.760 1.00 96.00 206 SER A C 1
ATOM 1666 O O . SER A 1 206 ? 0.085 6.101 1.778 1.00 96.00 206 SER A O 1
ATOM 1668 N N . ILE A 1 207 ? -0.098 6.127 -0.463 1.00 98.06 207 ILE A N 1
ATOM 1669 C CA . ILE A 1 207 ? 1.318 6.271 -0.789 1.00 98.06 207 ILE A CA 1
ATOM 1670 C C . ILE A 1 207 ? 1.446 7.540 -1.629 1.00 98.06 207 ILE A C 1
ATOM 1672 O O . ILE A 1 207 ? 0.819 7.659 -2.682 1.00 98.06 207 ILE A O 1
ATOM 1676 N N . HIS A 1 208 ? 2.237 8.503 -1.159 1.00 98.19 208 HIS A N 1
ATOM 1677 C CA . HIS A 1 208 ? 2.377 9.795 -1.826 1.00 98.19 208 HIS A CA 1
ATOM 1678 C C . HIS A 1 208 ? 3.818 10.052 -2.265 1.00 98.19 208 HIS A C 1
ATOM 1680 O O . HIS A 1 208 ? 4.776 9.751 -1.542 1.00 98.19 208 HIS A O 1
ATOM 1686 N N . GLN A 1 209 ? 3.949 10.698 -3.422 1.00 98.31 209 GLN A N 1
ATOM 1687 C CA . GLN A 1 209 ? 5.141 11.456 -3.781 1.00 98.31 209 GLN A CA 1
ATOM 1688 C C . GLN A 1 209 ? 4.851 12.934 -3.519 1.00 98.31 209 GLN A C 1
ATOM 1690 O O . GLN A 1 209 ? 3.851 13.462 -4.004 1.00 98.31 209 GLN A O 1
ATOM 1695 N N . CYS A 1 210 ? 5.709 13.598 -2.754 1.00 97.62 210 CYS A N 1
ATOM 1696 C CA . CYS A 1 210 ? 5.594 15.016 -2.417 1.00 97.62 210 CYS A CA 1
ATOM 1697 C C . CYS A 1 210 ? 6.631 15.864 -3.175 1.00 97.62 210 CYS A C 1
ATOM 1699 O O . CYS A 1 210 ? 6.392 17.031 -3.473 1.00 97.62 210 CYS A O 1
ATOM 1701 N N . SER A 1 211 ? 7.781 15.285 -3.522 1.00 96.44 211 SER A N 1
ATOM 1702 C CA . SER A 1 211 ? 8.878 15.965 -4.218 1.00 96.44 211 SER A CA 1
ATOM 1703 C C . SER A 1 211 ? 8.548 16.369 -5.659 1.00 96.44 211 SER A C 1
ATOM 1705 O O . SER A 1 211 ? 9.128 17.325 -6.173 1.00 96.44 211 SER A O 1
ATOM 1707 N N . GLY A 1 212 ? 7.605 15.686 -6.309 1.00 96.94 212 GLY A N 1
ATOM 1708 C CA . GLY A 1 212 ? 7.202 15.954 -7.686 1.00 96.94 212 GLY A CA 1
ATOM 1709 C C . GLY A 1 212 ? 6.178 14.947 -8.216 1.00 96.94 212 GLY A C 1
ATOM 1710 O O . GLY A 1 212 ? 5.784 14.036 -7.483 1.00 96.94 212 GLY A O 1
ATOM 1711 N N . PRO A 1 213 ? 5.733 15.116 -9.475 1.00 98.00 213 PRO A N 1
ATOM 1712 C CA . PRO A 1 213 ? 4.901 14.134 -10.163 1.00 98.00 213 PRO A CA 1
ATOM 1713 C C . PRO A 1 213 ? 5.580 12.766 -10.225 1.00 98.00 213 PRO A C 1
ATOM 1715 O O . PRO A 1 213 ? 6.810 12.681 -10.272 1.00 98.00 213 PRO A O 1
ATOM 1718 N N . ARG A 1 214 ? 4.784 11.698 -10.268 1.00 98.06 214 ARG A N 1
ATOM 1719 C CA . ARG A 1 214 ? 5.291 10.326 -10.370 1.00 98.06 214 ARG A CA 1
ATOM 1720 C C . ARG A 1 214 ? 4.344 9.456 -11.174 1.00 98.06 214 ARG A C 1
ATOM 1722 O O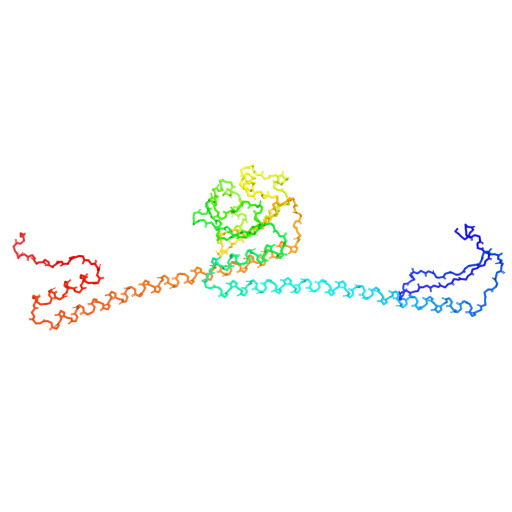 . ARG A 1 214 ? 3.196 9.272 -10.790 1.00 98.06 214 ARG A O 1
ATOM 1729 N N . GLU A 1 215 ? 4.873 8.841 -12.222 1.00 97.94 215 GLU A N 1
ATOM 1730 C CA . GLU A 1 215 ? 4.186 7.756 -12.919 1.00 97.94 215 GLU A CA 1
ATOM 1731 C C . GLU A 1 215 ? 4.304 6.465 -12.102 1.00 97.94 215 GLU A C 1
ATOM 1733 O O . GLU A 1 215 ? 5.380 5.863 -12.014 1.00 97.94 215 GLU A O 1
ATOM 1738 N N . TRP A 1 216 ? 3.197 6.062 -11.477 1.00 97.44 216 TRP A N 1
ATOM 1739 C CA . TRP A 1 216 ? 3.111 4.828 -10.698 1.00 97.44 216 TRP A CA 1
ATOM 1740 C C . TRP A 1 216 ? 3.168 3.615 -11.620 1.00 97.44 216 TRP A C 1
ATOM 1742 O O . TRP A 1 216 ? 2.345 3.469 -12.522 1.00 97.44 216 TRP A O 1
ATOM 1752 N N . GLN A 1 217 ? 4.128 2.730 -11.381 1.00 95.62 217 GLN A N 1
ATOM 1753 C CA . GLN A 1 217 ? 4.297 1.523 -12.184 1.00 95.62 217 GLN A CA 1
ATOM 1754 C C . GLN A 1 217 ? 3.275 0.453 -11.780 1.00 95.62 217 GLN A C 1
ATOM 1756 O O . GLN A 1 217 ? 2.929 0.328 -10.603 1.00 95.62 217 GLN A O 1
ATOM 1761 N N . ASP A 1 218 ? 2.868 -0.402 -12.722 1.00 93.75 218 ASP A N 1
ATOM 1762 C CA . ASP A 1 218 ? 1.928 -1.503 -12.452 1.00 93.75 218 ASP A CA 1
ATOM 1763 C C . ASP A 1 218 ? 2.391 -2.408 -11.302 1.00 93.75 218 ASP A C 1
ATOM 1765 O O . ASP A 1 218 ? 1.585 -2.839 -10.477 1.00 93.75 218 ASP A O 1
ATOM 1769 N N . SER A 1 219 ? 3.702 -2.640 -11.188 1.00 89.25 219 SER A N 1
ATOM 1770 C CA . SER A 1 219 ? 4.285 -3.410 -10.086 1.00 89.25 219 SER A CA 1
ATOM 1771 C C . SER A 1 219 ? 4.103 -2.744 -8.719 1.00 89.25 219 SER A C 1
ATOM 1773 O O . SER A 1 219 ? 3.960 -3.434 -7.716 1.00 89.25 219 SER A O 1
ATOM 1775 N N . GLU A 1 220 ? 4.111 -1.411 -8.657 1.00 93.50 220 GLU A N 1
ATOM 1776 C CA . GLU A 1 220 ? 3.908 -0.653 -7.414 1.00 93.50 220 GLU A CA 1
ATOM 1777 C C . GLU A 1 220 ? 2.435 -0.669 -7.008 1.00 93.50 220 GLU A C 1
ATOM 1779 O O . GLU A 1 220 ? 2.109 -0.834 -5.831 1.00 93.50 220 GLU A O 1
ATOM 1784 N N . ILE A 1 221 ? 1.545 -0.567 -7.997 1.00 95.56 221 ILE A N 1
ATOM 1785 C CA . ILE A 1 221 ? 0.098 -0.665 -7.805 1.00 95.56 221 ILE A CA 1
ATOM 1786 C C . ILE A 1 221 ? -0.275 -2.074 -7.316 1.00 95.56 221 ILE A C 1
ATOM 1788 O O . ILE A 1 221 ? -1.040 -2.204 -6.358 1.00 95.56 221 ILE A O 1
ATOM 1792 N N . ASP A 1 222 ? 0.265 -3.131 -7.934 1.00 92.25 222 ASP A N 1
ATOM 1793 C CA . ASP A 1 222 ? 0.029 -4.521 -7.515 1.00 92.25 222 ASP A CA 1
ATOM 1794 C C . ASP A 1 222 ? 0.587 -4.791 -6.112 1.00 92.25 222 ASP A C 1
ATOM 1796 O O . ASP A 1 222 ? -0.109 -5.340 -5.255 1.00 92.25 222 ASP A O 1
ATOM 1800 N N . PHE A 1 223 ? 1.803 -4.318 -5.832 1.00 90.38 223 PHE A N 1
ATOM 1801 C CA . PHE A 1 223 ? 2.393 -4.393 -4.498 1.00 90.38 223 PHE A CA 1
ATOM 1802 C C . PHE A 1 223 ? 1.489 -3.734 -3.444 1.00 90.38 223 PHE A C 1
ATOM 1804 O O . PHE A 1 223 ? 1.153 -4.362 -2.436 1.00 90.38 223 PHE A O 1
ATOM 1811 N N . ALA A 1 224 ? 1.020 -2.506 -3.688 1.00 93.25 224 ALA A N 1
ATOM 1812 C CA . ALA A 1 224 ? 0.145 -1.791 -2.761 1.00 93.25 224 ALA A CA 1
ATOM 1813 C C . ALA A 1 224 ? -1.184 -2.530 -2.519 1.00 93.25 224 ALA A C 1
ATOM 1815 O O . ALA A 1 224 ? -1.633 -2.632 -1.375 1.00 93.25 224 ALA A O 1
ATOM 1816 N N . LYS A 1 225 ? -1.785 -3.111 -3.568 1.00 93.50 225 LYS A N 1
ATOM 1817 C CA . LYS A 1 225 ? -2.997 -3.946 -3.462 1.00 93.50 225 LYS A CA 1
ATOM 1818 C C . LYS A 1 225 ? -2.775 -5.185 -2.596 1.00 93.50 225 LYS A C 1
ATOM 1820 O O . LYS A 1 225 ? -3.604 -5.491 -1.739 1.00 93.50 225 LYS A O 1
ATOM 1825 N N . ARG A 1 226 ? -1.657 -5.889 -2.785 1.00 89.94 226 ARG A N 1
ATOM 1826 C CA . ARG A 1 226 ? -1.320 -7.089 -2.001 1.00 89.94 226 ARG A CA 1
ATOM 1827 C C . ARG A 1 226 ? -1.103 -6.768 -0.532 1.00 89.94 226 ARG A C 1
ATOM 1829 O O . ARG A 1 226 ? -1.598 -7.494 0.327 1.00 89.94 226 ARG A O 1
ATOM 1836 N N . ILE A 1 227 ? -0.416 -5.668 -0.237 1.00 89.25 227 ILE A N 1
ATOM 1837 C CA . ILE A 1 227 ? -0.253 -5.199 1.139 1.00 89.25 227 ILE A CA 1
ATOM 1838 C C . ILE A 1 227 ? -1.609 -4.831 1.752 1.00 89.25 227 ILE A C 1
ATOM 1840 O O . ILE A 1 227 ? -1.912 -5.282 2.856 1.00 89.25 227 ILE A O 1
ATOM 1844 N N . ALA A 1 228 ? -2.453 -4.081 1.038 1.00 91.25 228 ALA A N 1
ATOM 1845 C CA . ALA A 1 228 ? -3.788 -3.717 1.510 1.00 91.25 228 ALA A CA 1
ATOM 1846 C C . ALA A 1 228 ? -4.640 -4.952 1.846 1.00 91.25 228 ALA A C 1
ATOM 1848 O O . ALA A 1 228 ? -5.268 -4.998 2.901 1.00 91.25 228 ALA A O 1
ATOM 1849 N N . ALA A 1 229 ? -4.594 -6.000 1.017 1.00 89.25 229 ALA A N 1
ATOM 1850 C CA . ALA A 1 229 ? -5.290 -7.256 1.296 1.00 89.25 229 ALA A CA 1
ATOM 1851 C C . ALA A 1 229 ? -4.860 -7.890 2.631 1.00 89.25 229 ALA A C 1
ATOM 1853 O O . ALA A 1 229 ? -5.680 -8.459 3.349 1.00 89.25 229 ALA A O 1
ATOM 1854 N N . GLN A 1 230 ? -3.587 -7.767 2.998 1.00 85.00 230 GLN A N 1
ATOM 1855 C CA . GLN A 1 230 ? -3.062 -8.326 4.242 1.00 85.00 230 GLN A CA 1
ATOM 1856 C C . GLN A 1 230 ? -3.351 -7.426 5.445 1.00 85.00 230 GLN A C 1
ATOM 1858 O O . GLN A 1 230 ? -3.668 -7.929 6.524 1.00 85.00 230 GLN A O 1
ATOM 1863 N N . LEU A 1 231 ? -3.323 -6.105 5.250 1.00 86.88 231 LEU A N 1
ATOM 1864 C CA . LEU A 1 231 ? -3.795 -5.143 6.244 1.00 86.88 231 LEU A CA 1
ATOM 1865 C C . LEU A 1 231 ? -5.274 -5.376 6.572 1.00 86.88 231 LEU A C 1
ATOM 1867 O O . LEU A 1 231 ? -5.629 -5.369 7.744 1.00 86.88 231 LEU A O 1
ATOM 1871 N N . ASN A 1 232 ? -6.116 -5.685 5.583 1.00 88.88 232 ASN A N 1
ATOM 1872 C CA . ASN A 1 232 ? -7.532 -6.007 5.801 1.00 88.88 232 ASN A CA 1
ATOM 1873 C C . ASN A 1 232 ? -7.720 -7.205 6.743 1.00 88.88 232 ASN A C 1
ATOM 1875 O O . ASN A 1 232 ? -8.545 -7.158 7.655 1.00 88.88 232 ASN A O 1
ATOM 1879 N N . VAL A 1 233 ? -6.921 -8.263 6.564 1.00 83.88 233 VAL A N 1
ATOM 1880 C CA . VAL A 1 233 ? -6.930 -9.432 7.462 1.00 83.88 233 VAL A CA 1
ATOM 1881 C C . VAL A 1 233 ? -6.517 -9.028 8.878 1.00 83.88 233 VAL A C 1
ATOM 1883 O O . VAL A 1 233 ? -7.154 -9.429 9.850 1.00 83.88 233 VAL A O 1
ATOM 1886 N N . ALA A 1 234 ? -5.478 -8.206 9.004 1.00 81.19 234 ALA A N 1
ATOM 1887 C CA . ALA A 1 234 ? -4.979 -7.756 10.296 1.00 81.19 234 ALA A CA 1
ATOM 1888 C C . ALA A 1 234 ? -5.959 -6.845 11.042 1.00 81.19 234 ALA A C 1
ATOM 1890 O O . ALA A 1 234 ? -6.139 -6.998 12.246 1.00 81.19 234 ALA A O 1
ATOM 1891 N N . ILE A 1 235 ? -6.628 -5.940 10.326 1.00 84.19 235 ILE A N 1
ATOM 1892 C CA . ILE A 1 235 ? -7.678 -5.069 10.866 1.00 84.19 235 ILE A CA 1
ATOM 1893 C C . ILE A 1 235 ? -8.803 -5.919 11.467 1.00 84.19 235 ILE A C 1
ATOM 1895 O O . ILE A 1 235 ? -9.214 -5.687 12.602 1.00 84.19 235 ILE A O 1
ATOM 1899 N N . GLN A 1 236 ? -9.262 -6.941 10.739 1.00 83.88 236 GLN A N 1
ATOM 1900 C CA . GLN A 1 236 ? -10.300 -7.853 11.228 1.00 83.88 236 GLN A CA 1
ATOM 1901 C C . GLN A 1 236 ? -9.852 -8.620 12.478 1.00 83.88 236 GLN A C 1
ATOM 1903 O O . GLN A 1 236 ? -10.623 -8.753 13.428 1.00 83.88 236 GLN A O 1
ATOM 1908 N N . GLN A 1 237 ? -8.607 -9.104 12.498 1.00 79.38 237 GLN A N 1
ATOM 1909 C CA . GLN A 1 237 ? -8.046 -9.823 13.645 1.00 79.38 237 GLN A CA 1
ATOM 1910 C C . GLN A 1 237 ? -7.898 -8.929 14.880 1.00 79.38 237 GLN A C 1
ATOM 1912 O O . GLN A 1 237 ? -8.280 -9.346 15.972 1.00 79.38 237 GLN A O 1
ATOM 1917 N N . GLY A 1 238 ? -7.375 -7.712 14.713 1.00 78.75 238 GLY A N 1
ATOM 1918 C CA . GLY A 1 238 ? -7.176 -6.759 15.804 1.00 78.75 238 GLY A CA 1
ATOM 1919 C C . GLY A 1 238 ? -8.488 -6.392 16.493 1.00 78.75 238 GLY A C 1
ATOM 1920 O O . GLY A 1 238 ? -8.587 -6.481 17.714 1.00 78.75 238 GLY A O 1
ATOM 1921 N N . GLU A 1 239 ? -9.530 -6.079 15.720 1.00 76.50 239 GLU A N 1
ATOM 1922 C CA . GLU A 1 239 ? -10.844 -5.756 16.288 1.00 76.50 239 GLU A CA 1
ATOM 1923 C C . GLU A 1 239 ? -11.517 -6.976 16.932 1.00 76.50 239 GLU A C 1
ATOM 1925 O O . GLU A 1 239 ? -12.168 -6.844 17.968 1.00 76.50 239 GLU A O 1
ATOM 1930 N N . TYR A 1 240 ? -11.337 -8.180 16.375 1.00 81.38 240 TYR A N 1
ATOM 1931 C CA . TYR A 1 240 ? -11.836 -9.404 17.006 1.00 81.38 240 TYR A CA 1
ATOM 1932 C C . TYR A 1 240 ? -11.160 -9.664 18.361 1.00 81.38 240 TYR A C 1
ATOM 1934 O O . TYR A 1 240 ? -11.839 -9.976 19.340 1.00 81.38 240 TYR A O 1
ATOM 1942 N N . LEU A 1 241 ? -9.837 -9.495 18.445 1.00 80.12 241 LEU A N 1
ATOM 1943 C CA . LEU A 1 241 ? -9.097 -9.614 19.703 1.00 80.12 241 LEU A CA 1
ATOM 1944 C C . LEU A 1 241 ? -9.556 -8.573 20.729 1.00 80.12 241 LEU A C 1
ATOM 1946 O O . LEU A 1 241 ? -9.778 -8.924 21.888 1.00 80.12 241 LEU A O 1
ATOM 1950 N N . GLU A 1 242 ? -9.762 -7.325 20.307 1.00 79.38 242 GLU A N 1
ATOM 1951 C CA . GLU A 1 242 ? -10.272 -6.259 21.173 1.00 79.38 242 GLU A CA 1
ATOM 1952 C C . GLU A 1 242 ? -11.669 -6.595 21.721 1.00 79.38 242 GLU A C 1
ATOM 1954 O O . GLU A 1 242 ? -11.908 -6.484 22.924 1.00 79.38 242 GLU A O 1
ATOM 1959 N N . GLN A 1 243 ? -12.577 -7.100 20.879 1.00 84.31 243 GLN A N 1
ATOM 1960 C CA . GLN A 1 243 ? -13.911 -7.534 21.308 1.00 84.31 243 GLN A CA 1
ATOM 1961 C C . GLN A 1 243 ? -13.862 -8.693 22.308 1.00 84.31 243 GLN A C 1
ATOM 1963 O O . GLN A 1 243 ? -14.598 -8.693 23.299 1.00 84.31 243 GLN A O 1
ATOM 1968 N N . VAL A 1 244 ? -13.005 -9.690 22.066 1.00 86.56 244 VAL A N 1
ATOM 1969 C CA . VAL A 1 244 ? -12.820 -10.822 22.985 1.00 86.56 244 VAL A CA 1
ATOM 1970 C C . VAL A 1 244 ? -12.285 -10.336 24.330 1.00 86.56 244 VAL A C 1
ATOM 1972 O O . VAL A 1 244 ? -12.799 -10.752 25.370 1.00 86.56 244 VAL A O 1
ATOM 1975 N N . GLN A 1 245 ? -11.314 -9.422 24.323 1.00 84.94 245 GLN A N 1
ATOM 1976 C CA . GLN A 1 245 ? -10.743 -8.839 25.533 1.00 84.94 245 GLN A CA 1
ATOM 1977 C C . GLN A 1 245 ? -11.798 -8.056 26.328 1.00 84.94 245 GLN A C 1
ATOM 1979 O O . GLN A 1 245 ? -12.001 -8.333 27.510 1.00 84.94 245 GLN A O 1
ATOM 1984 N N . GLN A 1 246 ? -12.547 -7.163 25.673 1.00 87.38 246 GLN A N 1
ATOM 1985 C CA . GLN A 1 246 ? -13.629 -6.398 26.306 1.00 87.38 246 GLN A CA 1
ATOM 1986 C C . GLN A 1 246 ? -14.703 -7.316 26.906 1.00 87.38 246 GLN A C 1
ATOM 1988 O O . GLN A 1 246 ? -15.164 -7.108 28.031 1.00 87.38 246 GLN A O 1
ATOM 1993 N N . LYS A 1 247 ? -15.091 -8.372 26.182 1.00 90.69 247 LYS A N 1
ATOM 1994 C CA . LYS A 1 247 ? -16.080 -9.341 26.665 1.00 90.69 247 LYS A CA 1
ATOM 1995 C C . LYS A 1 247 ? -15.550 -10.163 27.840 1.00 90.69 247 LYS A C 1
ATOM 1997 O O . LYS A 1 247 ? -16.302 -10.419 28.776 1.00 90.69 247 LYS A O 1
ATOM 2002 N N . SER A 1 248 ? -14.275 -10.546 27.815 1.00 92.44 248 SER A N 1
ATOM 2003 C CA . SER A 1 248 ? -13.602 -11.236 28.920 1.00 92.44 248 SER A CA 1
ATOM 2004 C C . SER A 1 248 ? -13.582 -10.377 30.185 1.00 92.44 248 SER A C 1
ATOM 2006 O O . SER A 1 248 ? -13.987 -10.833 31.252 1.00 92.44 248 SER A O 1
ATOM 2008 N N . GLU A 1 249 ? -13.212 -9.101 30.062 1.00 92.06 249 GLU A N 1
ATOM 2009 C CA . GLU A 1 249 ? -13.217 -8.145 31.175 1.00 92.06 249 GLU A CA 1
ATOM 2010 C C . GLU A 1 249 ? -14.622 -7.927 31.742 1.00 92.06 249 GLU A C 1
ATOM 2012 O O . GLU A 1 249 ? -14.807 -7.883 32.960 1.00 92.06 249 GLU A O 1
ATOM 2017 N N . GLN A 1 250 ? -15.631 -7.842 30.873 1.00 92.75 250 GLN A N 1
ATOM 2018 C CA . GLN A 1 250 ? -17.021 -7.732 31.301 1.00 92.75 250 GLN A CA 1
ATOM 2019 C C . GLN A 1 250 ? -17.491 -8.991 32.042 1.00 92.75 250 GLN A C 1
ATOM 2021 O O . GLN A 1 250 ? -18.104 -8.880 33.103 1.00 92.75 250 GLN A O 1
ATOM 2026 N N . LEU A 1 251 ? -17.185 -10.185 31.526 1.00 93.62 251 LEU A N 1
ATOM 2027 C CA . LEU A 1 251 ? -17.517 -11.451 32.189 1.00 93.62 251 LEU A CA 1
ATOM 2028 C C . LEU A 1 251 ? -16.804 -11.589 33.537 1.00 93.62 251 LEU A C 1
ATOM 2030 O O . LEU A 1 251 ? -17.425 -12.018 34.506 1.00 93.62 251 LEU A O 1
ATOM 2034 N N . ALA A 1 252 ? -15.539 -11.175 33.627 1.00 91.25 252 ALA A N 1
ATOM 2035 C CA . ALA A 1 252 ? -14.794 -11.163 34.881 1.00 91.25 252 ALA A CA 1
ATOM 2036 C C . ALA A 1 252 ? -15.456 -10.245 35.923 1.00 91.25 252 ALA A C 1
ATOM 2038 O O . ALA A 1 252 ? -15.621 -10.648 37.074 1.00 91.25 252 ALA A O 1
ATOM 2039 N N . LYS A 1 253 ? -15.912 -9.049 35.518 1.00 89.06 253 LYS A N 1
ATOM 2040 C CA . LYS A 1 253 ? -16.669 -8.141 36.398 1.00 89.06 253 LYS A CA 1
ATOM 2041 C C . LYS A 1 253 ? -17.981 -8.760 36.884 1.00 89.06 253 LYS A C 1
ATOM 2043 O O . LYS A 1 253 ? -18.295 -8.647 38.066 1.00 89.06 253 LYS A O 1
ATOM 2048 N N . VAL A 1 254 ? -18.732 -9.417 35.999 1.00 91.25 254 VAL A N 1
ATOM 2049 C CA . VAL A 1 254 ? -19.993 -10.091 36.359 1.00 91.25 254 VAL A CA 1
ATOM 2050 C C . VAL A 1 254 ? -19.741 -11.248 37.330 1.00 91.25 254 VAL A C 1
ATOM 2052 O O . VAL A 1 254 ? -20.402 -11.335 38.362 1.00 91.25 254 VAL A O 1
ATOM 2055 N N . ALA A 1 255 ? -18.743 -12.092 37.063 1.00 92.31 255 ALA A N 1
ATOM 2056 C CA . ALA A 1 255 ? -18.393 -13.209 37.938 1.00 92.31 255 ALA A CA 1
ATOM 2057 C C . ALA A 1 255 ? -17.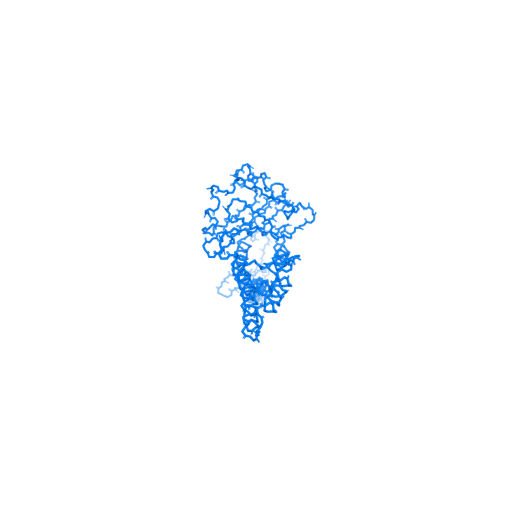942 -12.742 39.335 1.00 92.31 255 ALA A C 1
ATOM 2059 O O . ALA A 1 255 ? -18.294 -13.362 40.340 1.00 92.31 255 ALA A O 1
ATOM 2060 N N . GLU A 1 256 ? -17.199 -11.633 39.418 1.00 88.94 256 GLU A N 1
ATOM 2061 C CA . GLU A 1 256 ? -16.799 -11.020 40.691 1.00 88.94 256 GLU A CA 1
ATOM 2062 C C . GLU A 1 256 ? -18.023 -10.530 41.488 1.00 88.94 256 GLU A C 1
ATOM 2064 O O . GLU A 1 256 ? -18.130 -10.782 42.692 1.00 88.94 256 GLU A O 1
ATOM 2069 N N . GLN A 1 257 ? -18.991 -9.898 40.811 1.00 87.38 257 GLN A N 1
ATOM 2070 C CA . GLN A 1 257 ? -20.259 -9.484 41.421 1.00 87.38 257 GLN A CA 1
ATOM 2071 C C . GLN A 1 257 ? -21.061 -10.682 41.952 1.00 87.38 257 GLN A C 1
ATOM 2073 O O . GLN A 1 257 ? -21.516 -10.652 43.097 1.00 87.38 257 GLN A O 1
ATOM 2078 N N . GLU A 1 258 ? -21.204 -11.758 41.173 1.00 89.75 258 GLU A N 1
ATOM 2079 C CA . GLU A 1 258 ? -21.915 -12.972 41.603 1.00 89.75 258 GLU A CA 1
ATOM 2080 C C . GLU A 1 258 ? -21.239 -13.653 42.801 1.00 89.75 258 GLU A C 1
ATOM 2082 O O . GLU A 1 258 ? -21.912 -14.079 43.749 1.00 89.75 258 GLU A O 1
ATOM 2087 N N . ARG A 1 259 ? -19.900 -13.717 42.804 1.00 88.38 259 ARG A N 1
ATOM 2088 C CA . ARG A 1 259 ? -19.122 -14.244 43.933 1.00 88.38 259 ARG A CA 1
ATOM 2089 C C . ARG A 1 259 ? -19.373 -13.455 45.209 1.00 88.38 259 ARG A C 1
ATOM 2091 O O . ARG A 1 259 ? -19.546 -14.054 46.274 1.00 88.38 259 ARG A O 1
ATOM 2098 N N . LEU A 1 260 ? -19.408 -12.128 45.110 1.00 82.69 260 LEU A N 1
ATOM 2099 C CA . LEU A 1 260 ? -19.707 -11.268 46.246 1.00 82.69 260 LEU A CA 1
ATOM 2100 C C . LEU A 1 260 ? -21.135 -11.478 46.748 1.00 82.69 260 LEU A C 1
ATOM 2102 O O . LEU A 1 260 ? -21.329 -11.651 47.949 1.00 82.69 260 LEU A O 1
ATOM 2106 N N . ILE A 1 261 ? -22.123 -11.495 45.849 1.00 86.00 261 ILE A N 1
ATOM 2107 C CA . ILE A 1 261 ? -23.526 -11.732 46.212 1.00 86.00 261 ILE A CA 1
ATOM 2108 C C . ILE A 1 261 ? -23.655 -13.068 46.945 1.00 86.00 261 ILE A C 1
ATOM 2110 O O . ILE A 1 261 ? -24.238 -13.118 48.027 1.00 86.00 261 ILE A O 1
ATOM 2114 N N . THR A 1 262 ? -23.045 -14.132 46.420 1.00 86.00 262 THR A N 1
ATOM 2115 C CA . THR A 1 262 ? -23.047 -15.459 47.054 1.00 86.00 262 THR A CA 1
ATOM 2116 C C . THR A 1 262 ? -22.434 -15.410 48.456 1.00 86.00 262 THR A C 1
ATOM 2118 O O . THR A 1 262 ? -23.016 -15.928 49.408 1.00 86.00 262 THR A O 1
ATOM 2121 N N . LYS A 1 263 ? -21.300 -14.716 48.624 1.00 83.50 263 LYS A N 1
ATOM 2122 C CA . LYS A 1 263 ? -20.633 -14.544 49.924 1.00 83.50 263 LYS A CA 1
ATOM 2123 C C . LYS A 1 263 ? -21.490 -13.767 50.930 1.00 83.50 263 LYS A C 1
ATOM 2125 O O . LYS A 1 263 ? -21.542 -14.148 52.103 1.00 83.50 263 LYS A O 1
ATOM 2130 N N . ILE A 1 264 ? -22.168 -12.710 50.482 1.00 82.19 264 ILE A N 1
ATOM 2131 C CA . ILE A 1 264 ? -23.109 -11.933 51.299 1.00 82.19 264 ILE A CA 1
ATOM 2132 C C . ILE A 1 264 ? -24.282 -12.824 51.726 1.00 82.19 264 ILE A C 1
ATOM 2134 O O . ILE A 1 264 ? -24.590 -12.893 52.916 1.00 82.19 264 ILE A O 1
ATOM 2138 N N . VAL A 1 265 ? -24.893 -13.559 50.790 1.00 83.38 265 VAL A N 1
ATOM 2139 C CA . VAL A 1 265 ? -26.015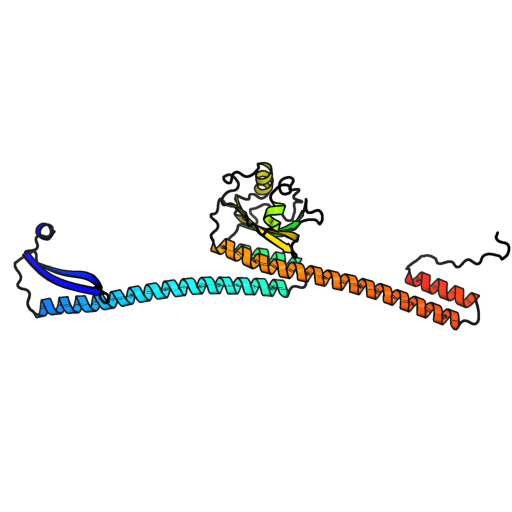 -14.475 51.059 1.00 83.38 265 VAL A CA 1
ATOM 2140 C C . VAL A 1 265 ? -25.622 -15.564 52.061 1.00 83.38 265 VAL A C 1
ATOM 2142 O O . VAL A 1 265 ? -26.354 -15.796 53.025 1.00 83.38 265 VAL A O 1
ATOM 2145 N N . ASP A 1 266 ? -24.458 -16.194 51.898 1.00 82.44 266 ASP A N 1
ATOM 2146 C CA . ASP A 1 266 ? -23.962 -17.218 52.824 1.00 82.44 266 ASP A CA 1
ATOM 2147 C C . ASP A 1 266 ? -23.731 -16.666 54.236 1.00 82.44 266 ASP A C 1
ATOM 2149 O O . ASP A 1 266 ? -24.048 -17.330 55.228 1.00 82.44 266 ASP A O 1
ATOM 2153 N N . ARG A 1 267 ? -23.209 -15.439 54.357 1.00 75.94 267 ARG A N 1
ATOM 2154 C CA . ARG A 1 267 ? -23.026 -14.774 55.658 1.00 75.94 267 ARG A CA 1
ATOM 2155 C C . ARG A 1 267 ? -24.351 -14.412 56.315 1.00 75.94 267 ARG A C 1
ATOM 2157 O O . ARG A 1 267 ? -24.472 -14.599 57.524 1.00 75.94 267 ARG A O 1
ATOM 2164 N N . ILE A 1 268 ? -25.332 -13.942 55.543 1.00 79.25 268 ILE A N 1
ATOM 2165 C CA . ILE A 1 268 ? -26.690 -13.690 56.041 1.00 79.25 268 ILE A CA 1
ATOM 2166 C C . ILE A 1 268 ? -27.295 -14.996 56.570 1.00 79.25 268 ILE A C 1
ATOM 2168 O O . ILE A 1 268 ? -27.755 -15.022 57.706 1.00 79.25 268 ILE A O 1
ATOM 2172 N N . ARG A 1 269 ? -27.220 -16.097 55.805 1.00 78.69 269 ARG A N 1
ATOM 2173 C CA . ARG A 1 269 ? -27.764 -17.411 56.204 1.00 78.69 269 ARG A CA 1
ATOM 2174 C C . ARG A 1 269 ? -27.130 -17.987 57.470 1.00 78.69 269 ARG A C 1
ATOM 2176 O O . ARG A 1 269 ? -27.808 -18.671 58.227 1.00 78.69 269 ARG A O 1
ATOM 2183 N N . ARG A 1 270 ? -25.834 -17.752 57.692 1.00 79.44 270 ARG A N 1
ATOM 2184 C CA . ARG A 1 270 ? -25.111 -18.229 58.888 1.00 79.44 270 ARG A CA 1
ATOM 2185 C C . ARG A 1 270 ? -25.315 -17.345 60.115 1.00 79.44 270 ARG A C 1
ATOM 2187 O O . ARG A 1 270 ? -24.925 -17.738 61.212 1.00 79.44 270 ARG A O 1
ATOM 2194 N N . SER A 1 271 ? -25.856 -16.143 59.945 1.00 78.44 271 SER A N 1
ATOM 2195 C CA . SER A 1 271 ? -26.091 -15.236 61.056 1.00 78.44 271 SER A CA 1
ATOM 2196 C C . SER A 1 271 ? -27.394 -15.597 61.763 1.00 78.44 271 SER A C 1
ATOM 2198 O O . SER A 1 271 ? -28.453 -15.638 61.147 1.00 78.44 271 SER A O 1
ATOM 2200 N N . LEU A 1 272 ? -27.313 -15.835 63.071 1.00 75.25 272 LEU A N 1
ATOM 2201 C CA . LEU A 1 272 ? -28.481 -16.046 63.934 1.00 75.25 272 LEU A CA 1
ATOM 2202 C C . LEU A 1 272 ? -29.046 -14.721 64.485 1.00 75.25 272 LEU A C 1
ATOM 2204 O O . LEU A 1 272 ? -30.012 -14.734 65.240 1.00 75.25 272 LEU A O 1
ATOM 2208 N N . ASP A 1 273 ? -28.445 -13.583 64.114 1.00 81.44 273 ASP A N 1
ATOM 2209 C CA . ASP A 1 273 ? -28.821 -12.241 64.560 1.00 81.44 273 ASP A CA 1
ATOM 2210 C C . ASP A 1 273 ? -28.945 -11.291 63.360 1.00 81.44 273 ASP A C 1
ATOM 2212 O O . ASP A 1 273 ? -27.969 -10.940 62.690 1.00 81.44 273 ASP A O 1
ATOM 2216 N N . THR A 1 274 ? -30.167 -10.817 63.130 1.00 75.69 274 THR A N 1
ATOM 2217 C CA . THR A 1 274 ? -30.501 -9.842 62.089 1.00 75.69 274 THR A CA 1
ATOM 2218 C C . THR A 1 274 ? -29.650 -8.569 62.129 1.00 75.69 274 THR A C 1
ATOM 2220 O O . THR A 1 274 ? -29.239 -8.093 61.070 1.00 75.69 274 THR A O 1
ATOM 2223 N N . GLN A 1 275 ? -29.322 -8.016 63.305 1.00 78.12 275 GLN A N 1
ATOM 2224 C CA . GLN A 1 275 ? -28.488 -6.808 63.381 1.00 78.12 275 GLN A CA 1
ATOM 2225 C C . GLN A 1 275 ? -27.062 -7.081 62.898 1.00 78.12 275 GLN A C 1
ATOM 2227 O O . GLN A 1 275 ? -26.489 -6.285 62.142 1.00 78.12 275 GLN A O 1
ATOM 2232 N N . GLN A 1 276 ? -26.496 -8.224 63.283 1.00 79.88 276 GLN A N 1
ATOM 2233 C CA . GLN A 1 276 ? -25.154 -8.619 62.872 1.00 79.88 276 GLN A CA 1
ATOM 2234 C C . GLN A 1 276 ? -25.086 -8.952 61.371 1.00 79.88 276 GLN A C 1
ATOM 2236 O O . GLN A 1 276 ? -24.102 -8.593 60.708 1.00 79.88 276 GLN A O 1
ATOM 2241 N N . ALA A 1 277 ? -26.139 -9.560 60.814 1.00 81.00 277 ALA A N 1
ATOM 2242 C CA . ALA A 1 277 ? -26.278 -9.812 59.380 1.00 81.00 277 ALA A CA 1
ATOM 2243 C C . ALA A 1 277 ? -26.282 -8.504 58.567 1.00 81.00 277 ALA A C 1
ATOM 2245 O O . ALA A 1 277 ? -25.514 -8.360 57.609 1.00 81.00 277 ALA A O 1
ATOM 2246 N N . PHE A 1 278 ? -27.075 -7.509 58.984 1.00 83.56 278 PHE A N 1
ATOM 2247 C CA . PHE A 1 278 ? -27.153 -6.207 58.314 1.00 83.56 278 PHE A CA 1
ATOM 2248 C C . PHE A 1 278 ? -25.838 -5.429 58.394 1.00 83.56 278 PHE A C 1
ATOM 2250 O O . PHE A 1 278 ? -25.348 -4.932 57.378 1.00 83.56 278 PHE A O 1
ATOM 2257 N N . LYS A 1 279 ? -25.209 -5.379 59.575 1.00 82.69 279 LYS A N 1
ATOM 2258 C CA . LYS A 1 279 ? -23.927 -4.684 59.771 1.00 82.69 279 LYS A CA 1
ATOM 2259 C C . LYS A 1 279 ? -22.806 -5.289 58.924 1.00 82.69 279 LYS A C 1
ATOM 2261 O O . LYS A 1 279 ? -21.946 -4.561 58.425 1.00 82.69 279 LYS A O 1
ATOM 2266 N N . THR A 1 280 ? -22.806 -6.611 58.763 1.00 83.25 280 THR A N 1
ATOM 2267 C CA . THR A 1 280 ? -21.823 -7.319 57.932 1.00 83.25 280 THR A CA 1
ATOM 2268 C C . THR A 1 280 ? -22.070 -7.059 56.448 1.00 83.25 280 THR A C 1
ATOM 2270 O O . THR A 1 280 ? -21.136 -6.687 55.740 1.00 83.25 280 THR A O 1
ATOM 2273 N N . THR A 1 281 ? -23.327 -7.148 56.006 1.00 83.44 281 THR A N 1
ATOM 2274 C CA . THR A 1 281 ? -23.741 -6.876 54.620 1.00 83.44 281 THR A CA 1
ATOM 2275 C C . THR A 1 281 ? -23.385 -5.452 54.190 1.00 83.44 281 THR A C 1
ATOM 2277 O O . THR A 1 281 ? -22.714 -5.260 53.178 1.00 83.44 281 THR A O 1
ATOM 2280 N N . ALA A 1 282 ? -23.743 -4.444 54.994 1.00 87.44 282 ALA A N 1
ATOM 2281 C CA . ALA A 1 282 ? -23.446 -3.045 54.691 1.00 87.44 282 ALA A CA 1
ATOM 2282 C C . ALA A 1 282 ? -21.935 -2.776 54.574 1.00 87.44 282 ALA A C 1
ATOM 2284 O O . ALA A 1 282 ? -21.507 -2.014 53.710 1.00 87.44 282 ALA A O 1
ATOM 2285 N N . ARG A 1 283 ? -21.109 -3.428 55.407 1.00 85.88 283 ARG A N 1
ATOM 2286 C CA . ARG A 1 283 ? -19.645 -3.285 55.363 1.00 85.88 283 ARG A CA 1
ATOM 2287 C C . ARG A 1 283 ? -19.044 -3.871 54.086 1.00 85.88 283 ARG A C 1
ATOM 2289 O O . ARG A 1 283 ? -18.163 -3.245 53.504 1.00 85.88 283 ARG A O 1
ATOM 2296 N N . GLU A 1 284 ? -19.501 -5.049 53.662 1.00 82.12 284 GLU A N 1
ATOM 2297 C CA . GLU A 1 284 ? -18.991 -5.699 52.448 1.00 82.12 284 GLU A CA 1
ATOM 2298 C C . GLU A 1 284 ? -19.391 -4.942 51.182 1.00 82.12 284 GLU A C 1
ATOM 2300 O O . GLU A 1 284 ? -18.527 -4.666 50.352 1.00 82.12 284 GLU A O 1
ATOM 2305 N N . ILE A 1 285 ? -20.653 -4.511 51.078 1.00 85.25 285 ILE A N 1
ATOM 2306 C CA . ILE A 1 285 ? -21.122 -3.695 49.948 1.00 85.25 285 ILE A CA 1
ATOM 2307 C C . ILE A 1 285 ? -20.352 -2.370 49.888 1.00 85.25 285 ILE A C 1
ATOM 2309 O O . ILE A 1 285 ? -19.910 -1.971 48.813 1.00 85.25 285 ILE A O 1
ATOM 2313 N N . ARG A 1 286 ? -20.126 -1.714 51.039 1.00 89.25 286 ARG A N 1
ATOM 2314 C CA . ARG A 1 286 ? -19.355 -0.462 51.103 1.00 89.25 286 ARG A CA 1
ATOM 2315 C C . ARG A 1 286 ? -17.938 -0.649 50.568 1.00 89.25 286 ARG A C 1
ATOM 2317 O O . ARG A 1 286 ? -17.478 0.152 49.763 1.00 89.25 286 ARG A O 1
ATOM 2324 N N . SER A 1 287 ? -17.261 -1.705 51.022 1.00 84.50 287 SER A N 1
ATOM 2325 C CA . SER A 1 287 ? -15.894 -2.016 50.600 1.00 84.50 287 SER A CA 1
ATOM 2326 C C . SER A 1 287 ? -15.806 -2.347 49.112 1.00 84.50 287 SER A C 1
ATOM 2328 O O . SER A 1 287 ? -14.828 -1.973 48.479 1.00 84.50 287 SER A O 1
ATOM 2330 N N . PHE A 1 288 ? -16.790 -3.060 48.566 1.00 82.06 288 PHE A N 1
ATOM 2331 C CA . PHE A 1 288 ? -16.776 -3.482 47.168 1.00 82.06 288 PHE A CA 1
ATOM 2332 C C . PHE A 1 288 ? -17.087 -2.344 46.199 1.00 82.06 288 PHE A C 1
ATOM 2334 O O . PHE A 1 288 ? -16.380 -2.156 45.216 1.00 82.06 288 PHE A O 1
ATOM 2341 N N . LEU A 1 289 ? -18.130 -1.562 46.486 1.00 83.69 289 LEU A N 1
ATOM 2342 C CA . LEU A 1 289 ? -18.530 -0.436 45.639 1.00 83.69 289 LEU A CA 1
ATOM 2343 C C . LEU A 1 289 ? -17.586 0.766 45.760 1.00 83.69 289 LEU A C 1
ATOM 2345 O O . LEU A 1 289 ? -17.805 1.770 45.089 1.00 83.69 289 LEU A O 1
ATOM 2349 N N . ASN A 1 290 ? -16.578 0.686 46.637 1.00 85.81 290 ASN A N 1
ATOM 2350 C CA . ASN A 1 290 ? -15.732 1.810 47.024 1.00 85.81 290 ASN A CA 1
ATOM 2351 C C . ASN A 1 290 ? -16.564 3.058 47.384 1.00 85.81 290 ASN A C 1
ATOM 2353 O O . ASN A 1 290 ? -16.252 4.177 46.987 1.00 85.81 290 ASN A O 1
ATOM 2357 N N . ALA A 1 291 ? -17.675 2.839 48.089 1.00 88.88 291 ALA A N 1
ATOM 2358 C CA . ALA A 1 291 ? -18.602 3.892 48.475 1.00 88.88 291 ALA A CA 1
ATOM 2359 C C . ALA A 1 291 ? -18.246 4.428 49.864 1.00 88.88 291 ALA A C 1
ATOM 2361 O O . ALA A 1 291 ? -17.872 3.667 50.757 1.00 88.88 291 ALA A O 1
ATOM 2362 N N . ASP A 1 292 ? -18.463 5.719 50.103 1.00 91.88 292 ASP A N 1
ATOM 2363 C CA . ASP A 1 292 ? -18.215 6.311 51.424 1.00 91.88 292 ASP A CA 1
ATOM 2364 C C . ASP A 1 292 ? -19.171 5.761 52.495 1.00 91.88 292 ASP A C 1
ATOM 2366 O O . ASP A 1 292 ? -18.820 5.613 53.675 1.00 91.88 292 ASP A O 1
ATOM 2370 N N . ARG A 1 293 ? -20.406 5.426 52.097 1.00 91.50 293 ARG A N 1
ATOM 2371 C CA . ARG A 1 293 ? -21.455 4.956 53.004 1.00 91.50 293 ARG A CA 1
ATOM 2372 C C . ARG A 1 293 ? -22.427 4.003 52.315 1.00 91.50 293 ARG A C 1
ATOM 2374 O O . ARG A 1 293 ? -22.813 4.207 51.173 1.00 91.50 293 ARG A O 1
ATOM 2381 N N . VAL A 1 294 ? -22.868 2.999 53.069 1.00 90.81 294 VAL A N 1
ATOM 2382 C CA . VAL A 1 294 ? -23.992 2.116 52.736 1.00 90.81 294 VAL A CA 1
ATOM 2383 C C . VAL A 1 294 ? -24.916 2.084 53.948 1.00 90.81 294 VAL A C 1
ATOM 2385 O O . VAL A 1 294 ? -24.440 1.920 55.073 1.00 90.81 294 VAL A O 1
ATOM 2388 N N . ALA A 1 295 ? -26.216 2.267 53.728 1.00 88.56 295 ALA A N 1
ATOM 2389 C CA . ALA A 1 295 ? -27.242 2.245 54.767 1.00 88.56 295 ALA A CA 1
ATOM 2390 C C . ALA A 1 295 ? -28.324 1.216 54.418 1.00 88.56 295 ALA A C 1
ATOM 2392 O O . ALA A 1 295 ? -28.652 1.030 53.249 1.00 88.56 295 ALA A O 1
ATOM 2393 N N . ILE A 1 296 ? -28.867 0.551 55.439 1.00 87.31 296 ILE A N 1
ATOM 2394 C CA . ILE A 1 296 ? -30.009 -0.361 55.328 1.00 87.31 296 ILE A CA 1
ATOM 2395 C C . ILE A 1 296 ? -31.139 0.269 56.139 1.00 87.31 296 ILE A C 1
ATOM 2397 O O . ILE A 1 296 ? -30.967 0.511 57.333 1.00 87.31 296 ILE A O 1
ATOM 2401 N N . PHE A 1 297 ? -32.269 0.546 55.493 1.00 84.94 297 PHE A N 1
ATOM 2402 C CA . PHE A 1 297 ? -33.444 1.131 56.134 1.00 84.94 297 PHE A CA 1
ATOM 2403 C C . PHE A 1 297 ? -34.492 0.050 56.394 1.00 84.94 297 PHE A C 1
ATOM 2405 O O . PHE A 1 297 ? -34.720 -0.822 55.556 1.00 84.94 297 PHE A O 1
ATOM 2412 N N . LYS A 1 298 ? -35.134 0.119 57.560 1.00 83.94 298 LYS A N 1
ATOM 2413 C CA . LYS A 1 298 ? -36.321 -0.666 57.895 1.00 83.94 298 LYS A CA 1
ATOM 2414 C C . LYS A 1 298 ? -37.474 0.318 58.053 1.00 83.94 298 LYS A C 1
ATOM 2416 O O . LYS A 1 298 ? -37.360 1.238 58.855 1.00 83.94 298 LYS A O 1
ATOM 2421 N N . PHE A 1 299 ? -38.547 0.117 57.298 1.00 81.44 299 PHE A N 1
ATOM 2422 C CA . PHE A 1 299 ? -39.775 0.890 57.461 1.00 81.44 299 PHE A CA 1
ATOM 2423 C C . PHE A 1 299 ? -40.574 0.360 58.650 1.00 81.44 299 PHE A C 1
ATOM 2425 O O . PHE A 1 299 ? -40.608 -0.855 58.883 1.00 81.44 299 PHE A O 1
ATOM 2432 N N . ASP A 1 300 ? -41.196 1.267 59.400 1.00 81.88 300 ASP A N 1
ATOM 2433 C CA . ASP A 1 300 ? -42.101 0.878 60.474 1.00 81.88 300 ASP A CA 1
ATOM 2434 C C . ASP A 1 300 ? -43.409 0.320 59.881 1.00 81.88 300 ASP A C 1
ATOM 2436 O O . ASP A 1 300 ? -43.858 0.797 58.834 1.00 81.88 300 ASP A O 1
ATOM 2440 N N . PRO A 1 301 ? -44.063 -0.665 60.528 1.00 76.38 301 PRO A N 1
ATOM 2441 C CA . PRO A 1 301 ? -45.273 -1.307 60.000 1.00 76.38 301 PRO A CA 1
ATOM 2442 C C . PRO A 1 301 ? -46.436 -0.342 59.718 1.00 76.38 301 PRO A C 1
ATOM 2444 O O . PRO A 1 301 ? -47.355 -0.694 58.986 1.00 76.38 301 PRO A O 1
ATOM 2447 N N . ASN A 1 302 ? -46.390 0.865 60.289 1.00 76.75 302 ASN A N 1
ATOM 2448 C CA . ASN A 1 302 ? -47.433 1.883 60.188 1.00 76.75 302 ASN A CA 1
ATOM 2449 C C . ASN A 1 302 ? -47.184 2.930 59.083 1.00 76.75 302 ASN A C 1
ATOM 2451 O O . ASN A 1 302 ? -47.975 3.859 58.956 1.00 76.75 302 ASN A O 1
ATOM 2455 N N . GLY A 1 303 ? -46.124 2.788 58.276 1.00 60.22 303 GLY A N 1
ATOM 2456 C CA . GLY A 1 303 ? -45.956 3.549 57.032 1.00 60.22 303 GLY A CA 1
ATOM 2457 C C . GLY A 1 303 ? -45.742 5.065 57.165 1.00 60.22 303 GLY A C 1
ATOM 2458 O O . GLY A 1 303 ? -46.113 5.785 56.239 1.00 60.22 303 GLY A O 1
ATOM 2459 N N . GLN A 1 304 ? -45.156 5.547 58.268 1.00 48.81 304 GLN A N 1
ATOM 2460 C CA . GLN A 1 304 ? -44.565 6.896 58.339 1.00 48.81 304 GLN A CA 1
ATOM 2461 C C . GLN A 1 304 ? -43.064 6.858 58.054 1.00 48.81 304 GLN A C 1
ATOM 2463 O O . GLN A 1 304 ? -42.402 5.898 58.514 1.00 48.81 304 GLN A O 1
#

Foldseek 3Di:
DCVVVQFQDKAKEFAAQVPDGPDIDMDTDRPDRDDDDPVNNVVRNVVSDVVSVVVNVVVVVVVVVVVVVVVVVVVVLVVLLVVLLVQLVPDLDNLVSQQVSFVSLCVVVVFQKKWKWFADPVNQFTATSYMDGDPVWDDRNVDRDRQNPCPPPPQVCLLVFDKDWFQAPVPPPDDPSVVVSCVNGQFGTKIWTFQDQPSHGGIITITTHNPHGDDDDPVSNVSSNSSSVSSNVSVNVNVVVVVVVVVVVVVVVVVVVVVLVVVLVVLLVPDPDPVVSQVVNFVSVCVVVVHPGDDDDDDDPVGD

Radius of gyration: 38.82 Å; chains: 1; bounding box: 94×45×122 Å

pLDDT: mean 86.57, std 9.24, range [48.81, 98.31]

Sequence (304 aa):
MLEQFEVRAYAIAPIFQGKKLWGLIGAYQNSEVRHWHELDVNLLSQAGVQLGLALQQWEYLEQLQQQTGQLSKVAEQERLITEIVNRIRRSLDTQQAFKTTAREIRNFLNADRVAIFKFDPDGRDGRTVAEDVNSAYTAALSVKVTDHCFTENFGRKYKQGWVSVIPDIYQAGLAECYIEVLSQFQVRANLVVPLLKGEELWGLFSIHQCSGPREWQDSEIDFAKRIAAQLNVAIQQGEYLEQVQQKSEQLAKVAEQERLITKIVDRIRRSLDTQQAFKTTAREIRSFLNADRVAIFKFDPNGQ

Secondary structure (DSSP, 8-state):
-GGGGT-SEEEEEEEEETTEEEEEEEEEESSS-PPPPHHHHHHHHHHHHHHHHHHHHHHHHHHHHHHHHHHHHHHHHHHHHHHHHHHHHH-S-HHHHHHHHHHHHHHHTT-SEEEEEEE-TTSS-EEEEEEEE-TTS--STT-----TTTTTTHHHHHHTT--EEES-TTTTT--HHHHHHHHTTT-SEEEEEEEEETTEEEEEEEEEE-SS-----HHHHHHHHHHHHHHHHHHHHHHHHHHHHHHHHHHHHHHHHHHHHHHHHHHHHH-S-HHHHHHHHHHHHHHHTT-S--------TT--